Protein 7JQH (pdb70)

Radius of gyration: 21.52 Å; Cα contacts (8 Å, |Δi|>4): 549; chains: 1; bounding box: 53×35×64 Å

Nearest PDB structures (foldseek):
  6p35-assembly1_A  TM=1.001E+00  e=4.286E-65  Escherichia coli BL21(DE3)
  6oxn-assembly1_A-2  TM=9.983E-01  e=2.155E-64  Escherichia coli BL21(DE3)
  7jqj-assembly1_A-2  TM=9.994E-01  e=1.222E-63  Escherichia coli BL21(DE3)
  3kbo-assembly1_A  TM=9.748E-01  e=7.846E-55  Salmonella enterica subsp. enterica serovar Typhimurium
  3pp8-assembly1_A-2  TM=9.097E-01  e=1.429E-52  Salmonella enterica subsp. enterica serovar Typhimurium str. LT2

Solvent-accessible surface area: 15223 Å² total; per-residue (Å²): 90,7,24,0,0,1,55,20,68,115,63,93,37,101,106,2,7,99,23,0,110,82,48,8,111,88,10,130,8,57,25,10,138,92,53,32,131,97,86,17,31,9,0,0,1,54,106,7,47,32,93,0,0,38,73,31,117,6,128,0,0,0,2,4,5,25,21,8,32,37,5,26,74,85,20,157,72,62,99,100,0,1,58,118,78,2,35,1,1,48,0,37,39,17,14,6,0,105,13,11,39,99,30,0,26,71,17,0,39,64,9,14,146,40,102,33,20,81,126,112,30,108,102,88,110,103,223,87,92,44,101,142,52,100,64,142,77,0,19,0,0,0,0,5,7,42,49,29,1,23,72,0,1,94,20,0,71,104,103,168,8,48,10,24,0,16,15,155,85,142,62,107,60,117,67,11,105,17,19,15,24,141,109,53,14,54,58,0,2,48,98,0,34,0,0,0,0,20,16,49,36,7,118,118,14,77,17,8,0,41,102,96,7,4,96,90,4,38,113,20,0,2,0,0,1,6,10,50,3,43,0,6,56,37,108,35,0,17,61,11,4,108,88,32,42,0,46,3,1,24,4,2,3,13,86,49,82,127,12,42,126,138,17,84,0,111,163,26,118,85,18,62,36,27,103,85,72,7,19,87,25,82,48,65,65,0,8,97,20,0,24,117,2,2,34,43,58,106,147,71,93,104,35,83,2,91,6,64,73,105,94,14,61

B-factor: mean 30.6, std 13.38, range [11.59, 117.67]

Sequence (313 aa):
GMDIIFYHPTFDTQWWIEALRKAIPQARVRAWKSGDNDSADYALVWHPPVEMLAGRDLKAVFALGAGVDSILSKLQAHPEMLNPSVPLFRLEDTGMGEQMQEYAVSQVLHWFRRFDDYRIQQNSSHWQPLPEYHREDFTIGILGAGVLGSKVAQSLQTWRFPLRCWSRTRKSWPGVQSFAGREELSAFLSQCRVLINLLPNTPETVGIINQQLLEKLPDGAYLLNLARGVHVVEDDLLAALDSGKVKGAMLDVFNREPLPPESPLWQHPRVTITPHVAAITRPAEAVEYISRTIAQLEKGEKVCGQVDRARGY

Secondary structure (DSSP, 8-state):
-EEEEEE-SSS-HHHHHHHHHHHSTTEEEEE--TT--S--SEEEESS--HHHHTT---SEEEESSS--HHHHHHHHH-TTSS-TTS-EE----TTHHHHHHHHHHHHHHHHHTTHHHHHHHHHTT-----PPP-GGG--EEEE--SHHHHHHHHHHHTTT--EEEEESS----TTEEEEESGGGHHHHHHT-SEEEE-----TTTTT-BSHHHHTTSPTTEEEEE-S-GGGB-HHHHHHHHHHTSEEEEEES--SSSSPPTT-TTTT-TTEEE--S-SS---HHHHHHHHHHHHHHHHHT---S-B--TTTT-

Structure (mmCIF, N/CA/C/O backbone):
data_7JQH
#
_entry.id   7JQH
#
_cell.length_a   158.768
_cell.length_b   158.768
_cell.length_c   97.699
_cell.angle_alpha   90.000
_cell.angle_beta   90.000
_cell.angle_gamma   120.000
#
_symmetry.space_group_name_H-M   'P 65 2 2'
#
loop_
_entity.id
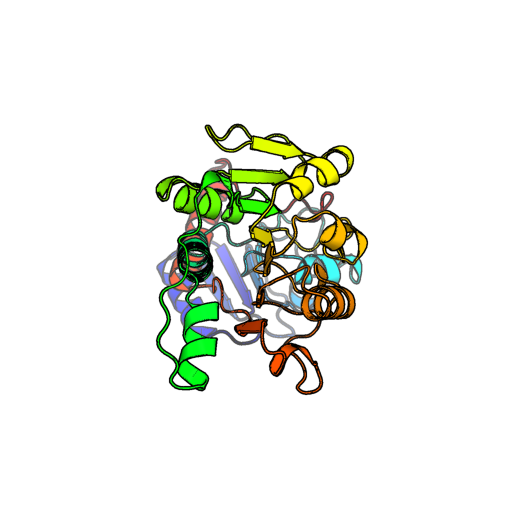_entity.type
_entity.pdbx_description
1 polymer 'Glyoxylate/hydroxypyruvate reductase A'
2 non-polymer GLYCEROL
3 non-polymer 'NADP NICOTINAMIDE-ADENINE-DINUCLEOTIDE PHOSPHATE'
4 non-polymer 'PHOSPHATE ION'
5 water water
#
loop_
_atom_site.group_PDB
_atom_site.id
_atom_site.type_symbol
_atom_site.label_atom_id
_atom_site.label_alt_id
_atom_site.label_comp_id
_atom_site.label_asym_id
_atom_site.label_entity_id
_atom_site.label_seq_id
_atom_site.pdbx_PDB_ins_code
_atom_site.Cartn_x
_atom_site.Cartn_y
_atom_site.Cartn_z
_atom_site.occupancy
_atom_site.B_iso_or_equiv
_atom_site.auth_seq_id
_atom_site.auth_comp_id
_atom_site.auth_asym_id
_atom_site.auth_atom_id
_atom_site.pdbx_PDB_model_num
ATOM 1 N N . GLY A 1 13 ? -3.27856 75.69338 -48.42216 1.000 64.26788 0 GLY A N 1
ATOM 2 C CA . GLY A 1 13 ? -4.38944 74.90226 -49.05450 1.000 60.47123 0 GLY A CA 1
ATOM 3 C C . GLY A 1 13 ? -4.60757 73.51970 -48.43057 1.000 49.33492 0 GLY A C 1
ATOM 4 O O . GLY A 1 13 ? -3.64921 72.76752 -48.19607 1.000 45.81196 0 GLY A O 1
ATOM 8 N N . MET A 1 14 ? -5.86768 73.17130 -48.15368 1.000 41.03499 1 MET A N 1
ATOM 9 C CA . MET A 1 14 ? -6.18623 71.86844 -47.58223 1.000 33.00286 1 MET A CA 1
ATOM 10 C C . MET A 1 14 ? -7.61722 71.47972 -47.93675 1.000 32.44416 1 MET A C 1
ATOM 11 O O . MET A 1 14 ? -8.45349 72.32412 -48.24124 1.000 33.95808 1 MET A O 1
ATOM 25 N N . ASP A 1 15 ? -7.86853 70.17849 -47.92815 1.000 27.44851 2 ASP A N 1
ATOM 26 C CA . ASP A 1 15 ? -9.19991 69.61641 -48.08004 1.000 29.19855 2 ASP A CA 1
ATOM 27 C C . ASP A 1 15 ? -9.69153 69.05102 -46.75712 1.000 29.64139 2 ASP A C 1
ATOM 28 O O . ASP A 1 15 ? -8.98310 68.25477 -46.13351 1.000 23.29144 2 ASP A O 1
ATOM 37 N N . ILE A 1 16 ? -10.90454 69.44646 -46.34818 1.000 26.46506 3 ILE A N 1
ATOM 38 C CA . ILE A 1 16 ? -11.55247 68.94069 -45.13837 1.000 25.34763 3 ILE A CA 1
ATOM 39 C C . ILE A 1 16 ? -12.86687 68.25482 -45.51745 1.000 28.29722 3 ILE A C 1
ATOM 40 O O . ILE A 1 16 ? -13.66896 68.81188 -46.28137 1.000 29.90063 3 ILE A O 1
ATOM 56 N N . ILE A 1 17 ? -13.07184 67.03162 -45.02479 1.000 26.18281 4 ILE A N 1
ATOM 57 C CA . ILE A 1 17 ? -14.35894 66.34774 -45.14518 1.000 20.84613 4 ILE A CA 1
ATOM 58 C C . ILE A 1 17 ? -15.06464 66.37887 -43.78833 1.000 24.97554 4 ILE A C 1
ATOM 59 O O . ILE A 1 17 ? -14.42468 66.25024 -42.73000 1.000 22.73094 4 ILE A O 1
ATOM 75 N N . PHE A 1 18 ? -16.38268 66.59905 -43.82161 1.000 21.85204 5 PHE A N 1
ATOM 76 C CA . PHE A 1 18 ? -17.21743 66.77560 -42.63557 1.000 22.65411 5 PHE A CA 1
ATOM 77 C C . PHE A 1 18 ? -18.36367 65.76366 -42.62576 1.000 27.85208 5 PHE A C 1
ATOM 78 O O . PHE A 1 18 ? -19.00586 65.51119 -43.65325 1.000 27.62849 5 PHE A O 1
ATOM 95 N N . TYR A 1 19 ? -18.58777 65.14906 -41.47538 1.000 24.47703 6 TYR A N 1
ATOM 96 C CA . TYR A 1 19 ? -19.72016 64.26025 -41.32037 1.000 26.38624 6 TYR A CA 1
ATOM 97 C C . TYR A 1 19 ? -20.28303 64.31672 -39.90811 1.000 31.82322 6 TYR A C 1
ATOM 98 O O . TYR A 1 19 ? -19.56260 64.08580 -38.93369 1.000 22.70182 6 TYR A O 1
ATOM 116 N N . HIS A 1 20 ? -21.59159 64.54638 -39.80844 1.000 26.84069 7 HIS A N 1
ATOM 117 C CA . HIS A 1 20 ? -22.29939 64.44016 -38.53946 1.000 24.92087 7 HIS A CA 1
ATOM 118 C C . HIS A 1 20 ? -23.72604 63.95963 -38.82641 1.000 31.96347 7 HIS A C 1
ATOM 119 O O . HIS A 1 20 ? -24.33832 64.42398 -39.79786 1.000 28.04750 7 HIS A O 1
ATOM 133 N N . PRO A 1 21 ? -24.26802 63.01458 -38.05031 1.000 27.71390 8 PRO A N 1
ATOM 134 C CA . PRO A 1 21 ? -25.57593 62.43325 -38.41846 1.000 30.45116 8 PRO A CA 1
ATOM 135 C C . PRO A 1 21 ? -26.74803 63.37623 -38.27517 1.000 32.83284 8 PRO A C 1
ATOM 136 O O . PRO A 1 21 ? -27.79256 63.10468 -38.88723 1.000 36.50731 8 PRO A O 1
ATOM 147 N N . THR A 1 22 ? -26.63472 64.43419 -37.47101 1.000 29.65614 9 THR A N 1
ATOM 148 C CA . THR A 1 22 ? -27.78625 65.27243 -37.15369 1.000 36.49902 9 THR A CA 1
ATOM 149 C C . THR A 1 22 ? -27.49599 66.74691 -37.15606 1.000 40.61061 9 THR A C 1
ATOM 150 O O . THR A 1 22 ? -28.44395 67.51502 -37.28854 1.000 43.53918 9 THR A O 1
ATOM 161 N N . PHE A 1 23 ? -26.25177 67.19218 -37.02936 1.000 36.00411 10 PHE A N 1
ATOM 162 C CA . PHE A 1 23 ? -25.99315 68.62817 -36.98405 1.000 34.70962 10 PHE A CA 1
ATOM 163 C C . PHE A 1 23 ? -26.31474 69.26826 -38.33751 1.000 35.05043 10 PHE A C 1
ATOM 164 O O . PHE A 1 23 ? -26.48375 68.59011 -39.35494 1.000 40.91658 10 PHE A O 1
ATOM 181 N N . ASP A 1 24 ? -26.30394 70.59759 -38.34719 1.000 38.06125 11 ASP A N 1
ATOM 182 C CA . ASP A 1 24 ? -26.58786 71.41846 -39.52775 1.000 48.13067 11 ASP A CA 1
ATOM 183 C C . ASP A 1 24 ? -25.34810 71.46417 -40.42395 1.000 36.18120 11 ASP A C 1
ATOM 184 O O . ASP A 1 24 ? -24.50784 72.34650 -40.31528 1.000 34.98212 11 ASP A O 1
ATOM 193 N N . THR A 1 25 ? -25.25144 70.51152 -41.34707 1.000 47.15617 12 THR A N 1
ATOM 194 C CA . THR A 1 25 ? -24.01925 70.34959 -42.11244 1.000 43.86614 12 THR A CA 1
ATOM 195 C C . THR A 1 25 ? -23.64847 71.61060 -42.87956 1.000 51.59753 12 THR A C 1
ATOM 196 O O . THR A 1 25 ? -22.47639 72.00930 -42.90779 1.000 40.19087 12 THR A O 1
ATOM 207 N N . GLN A 1 26 ? -24.63205 72.26219 -43.50570 1.000 48.05741 13 GLN A N 1
ATOM 208 C CA . GLN A 1 26 ? -24.33320 73.46106 -44.28601 1.000 47.29054 13 GLN A CA 1
ATOM 209 C C . GLN A 1 26 ? -23.79675 74.58223 -43.40846 1.000 38.76513 13 GLN A C 1
ATOM 210 O O . GLN A 1 26 ? -22.89711 75.33244 -43.81144 1.000 39.86683 13 GLN A O 1
ATOM 224 N N . TRP A 1 27 ? -24.35174 74.74569 -42.21771 1.000 31.96465 14 TRP A N 1
ATOM 225 C CA . TRP A 1 27 ? -23.80847 75.76435 -41.32916 1.000 35.29605 14 TRP A CA 1
ATOM 226 C C . TRP A 1 27 ? -22.33379 75.48592 -41.02875 1.000 40.53541 14 TRP A C 1
ATOM 227 O O . TRP A 1 27 ? -21.49640 76.40069 -41.00500 1.000 40.01487 14 TRP A O 1
ATOM 248 N N . TRP A 1 28 ? -22.01379 74.22901 -40.70880 1.000 40.92948 15 TRP A N 1
ATOM 249 C CA . TRP A 1 28 ? -20.63740 73.88910 -40.34971 1.000 40.89266 15 TRP A CA 1
ATOM 250 C C . TRP A 1 28 ? -19.70058 74.14042 -41.52912 1.000 32.54224 15 TRP A C 1
ATOM 251 O O . TRP A 1 28 ? -18.61937 74.71098 -41.37470 1.000 35.85057 15 TRP A O 1
ATOM 272 N N . ILE A 1 29 ? -20.10813 73.73102 -42.72323 1.000 38.17965 16 ILE A N 1
ATOM 273 C CA . ILE A 1 29 ? -19.26384 73.94721 -43.88935 1.000 42.95454 16 ILE A CA 1
ATOM 274 C C . ILE A 1 29 ? -18.93039 75.42666 -44.04662 1.000 46.15783 16 ILE A C 1
ATOM 275 O O . ILE A 1 29 ? -17.76970 75.79405 -44.25681 1.000 36.78733 16 ILE A O 1
ATOM 291 N N . GLU A 1 30 ? -19.93405 76.30157 -43.91787 1.000 48.36985 17 GLU A N 1
ATOM 292 C CA . GLU A 1 30 ? -19.69685 77.73229 -44.10482 1.000 39.44019 17 GLU A CA 1
ATOM 293 C C . GLU A 1 30 ? -18.85031 78.29649 -42.98180 1.000 39.00789 17 GLU A C 1
ATOM 294 O O . GLU A 1 30 ? -17.98642 79.15268 -43.21034 1.000 37.50786 17 GLU A O 1
ATOM 306 N N . ALA A 1 31 ? -19.09211 77.85660 -41.75360 1.000 36.08969 18 ALA A N 1
ATOM 307 C CA . ALA A 1 31 ? -18.27565 78.36600 -40.65809 1.000 34.63189 18 ALA A CA 1
ATOM 308 C C . ALA A 1 31 ? -16.80626 77.94053 -40.80958 1.000 34.81529 18 ALA A C 1
ATOM 309 O O . ALA A 1 31 ? -15.88613 78.72044 -40.53298 1.000 33.89811 18 ALA A O 1
ATOM 316 N N . LEU A 1 32 ? -16.56175 76.68552 -41.18282 1.000 36.46904 19 LEU A N 1
ATOM 317 C CA . LEU A 1 32 ? -15.18179 76.23261 -41.35205 1.000 33.03479 19 LEU A CA 1
ATOM 318 C C . LEU A 1 32 ? -14.48121 77.01459 -42.46642 1.000 39.24243 19 LEU A C 1
ATOM 319 O O . LEU A 1 32 ? -13.31881 77.41506 -42.31980 1.000 34.70336 19 LEU A O 1
ATOM 335 N N . ARG A 1 33 ? -15.18937 77.27542 -43.57512 1.000 41.61875 20 ARG A N 1
ATOM 336 C CA . ARG A 1 33 ? -14.57811 78.01015 -44.68458 1.000 43.16350 20 ARG A CA 1
ATOM 337 C C . ARG A 1 33 ? -14.14687 79.39960 -44.24600 1.000 44.23055 20 ARG A C 1
ATOM 338 O O . ARG A 1 33 ? -13.05692 79.86058 -44.60695 1.000 40.37832 20 ARG A O 1
ATOM 359 N N . LYS A 1 34 ? -14.94617 80.05448 -43.40267 1.000 42.66249 21 LYS A N 1
ATOM 360 C CA . LYS A 1 34 ? -14.56536 81.38717 -42.95086 1.000 40.04142 21 LYS A CA 1
ATOM 361 C C . LYS A 1 34 ? -13.43039 81.32181 -41.94887 1.000 44.80757 21 LYS A C 1
ATOM 362 O O . LYS A 1 34 ? -12.57529 82.21940 -41.90796 1.000 38.71405 21 LYS A O 1
ATOM 366 N N . ALA A 1 35 ? -13.40970 80.28288 -41.11101 1.000 37.37501 22 ALA A N 1
ATOM 367 C CA . ALA A 1 35 ? -12.37037 80.21677 -40.09783 1.000 33.23324 22 ALA A CA 1
ATOM 368 C C . ALA A 1 35 ? -11.04036 79.77635 -40.69428 1.000 33.72661 22 ALA A C 1
ATOM 369 O O . ALA A 1 35 ? -9.99049 80.05816 -40.11917 1.000 32.78345 22 ALA A O 1
ATOM 376 N N . ILE A 1 36 ? -11.07698 79.04751 -41.80250 1.000 33.03521 23 ILE A N 1
ATOM 377 C CA . ILE A 1 36 ? -9.88672 78.51651 -42.47208 1.000 40.62367 23 ILE A CA 1
ATOM 378 C C . ILE A 1 36 ? -10.02747 78.84626 -43.96170 1.000 38.62714 23 ILE A C 1
ATOM 379 O O . ILE A 1 36 ? -10.46075 77.99156 -44.75177 1.000 37.00554 23 ILE A O 1
ATOM 395 N N . PRO A 1 37 ? -9.73714 80.08234 -44.38324 1.000 52.67952 24 PRO A N 1
ATOM 396 C CA . PRO A 1 37 ? -10.19728 80.52385 -45.71931 1.000 57.69521 24 PRO A CA 1
ATOM 397 C C . PRO A 1 37 ? -9.46284 79.86234 -46.87006 1.000 55.91121 24 PRO A C 1
ATOM 398 O O . PRO A 1 37 ? -9.95923 79.90673 -48.00300 1.000 56.09999 24 PRO A O 1
ATOM 409 N N . GLN A 1 38 ? -8.29817 79.26066 -46.62255 1.000 38.23680 25 GLN A N 1
ATOM 410 C CA . GLN A 1 38 ? -7.62329 78.43129 -47.61580 1.000 44.84497 25 GLN A CA 1
ATOM 411 C C . GLN A 1 38 ? -8.18628 77.00638 -47.71395 1.000 45.54926 25 GLN A C 1
ATOM 412 O O . GLN A 1 38 ? -7.73796 76.21392 -48.55104 1.000 37.32275 25 GLN A O 1
ATOM 426 N N . ALA A 1 39 ? -9.11970 76.62509 -46.85947 1.000 34.00357 26 ALA A N 1
ATOM 427 C CA . ALA A 1 39 ? -9.62015 75.26021 -46.87206 1.000 36.26347 26 ALA A CA 1
ATOM 428 C C . ALA A 1 39 ? -10.74642 75.10291 -47.87518 1.000 41.94259 26 ALA A C 1
ATOM 429 O O . ALA A 1 39 ? -11.58726 75.98704 -48.02225 1.000 36.92227 26 ALA A O 1
ATOM 436 N N . ARG A 1 40 ? -10.73718 73.97756 -48.56719 1.000 33.21839 27 ARG A N 1
ATOM 437 C CA . ARG A 1 40 ? -11.87192 73.49044 -49.32324 1.000 32.73909 27 ARG A CA 1
ATOM 438 C C . ARG A 1 40 ? -12.59289 72.48068 -48.43837 1.000 34.80006 27 ARG A C 1
ATOM 439 O O . ARG A 1 40 ? -12.02419 71.43964 -48.09235 1.000 31.91718 27 ARG A O 1
ATOM 460 N N . VAL A 1 41 ? -13.84853 72.76838 -48.10197 1.000 30.30209 28 VAL A N 1
ATOM 461 C CA . VAL A 1 41 ? -14.62918 71.97306 -47.15815 1.000 34.64058 28 VAL A CA 1
ATOM 462 C C . VAL A 1 41 ? -15.82034 71.34591 -47.86027 1.000 35.90486 28 VAL A C 1
ATOM 463 O O . VAL A 1 41 ? -16.50344 72.01563 -48.63758 1.000 32.43057 28 VAL A O 1
ATOM 476 N N . ARG A 1 42 ? -16.06969 70.06567 -47.59228 1.000 31.70130 29 ARG A N 1
ATOM 477 C CA . ARG A 1 42 ? -17.20265 69.39320 -48.20025 1.000 38.75130 29 ARG A CA 1
ATOM 478 C C . ARG A 1 42 ? -17.81722 68.37232 -47.25682 1.000 41.36684 29 ARG A C 1
ATOM 479 O O . ARG A 1 42 ? -17.12684 67.74721 -46.43791 1.000 27.33295 29 ARG A O 1
ATOM 500 N N . ALA A 1 43 ? -19.13697 68.22840 -47.37777 1.000 29.04874 30 ALA A N 1
ATOM 501 C CA . ALA A 1 43 ? -19.85168 67.16555 -46.68809 1.000 33.22417 30 ALA A CA 1
ATOM 502 C C . ALA A 1 43 ? -19.50721 65.84573 -47.33185 1.000 35.29058 30 ALA A C 1
ATOM 503 O O . ALA A 1 43 ? -19.45869 65.73299 -48.55198 1.000 39.03656 30 ALA A O 1
ATOM 510 N N . TRP A 1 44 ? -19.27651 64.84220 -46.51422 1.000 28.77847 31 TRP A N 1
ATOM 511 C CA . TRP A 1 44 ? -18.94564 63.53267 -47.02225 1.000 29.17959 31 TRP A CA 1
ATOM 512 C C . TRP A 1 44 ? -20.22137 62.73434 -47.27794 1.000 34.79679 31 TRP A C 1
ATOM 513 O O . TRP A 1 44 ? -21.09693 62.65403 -46.41769 1.000 34.15892 31 TRP A O 1
ATOM 534 N N . LYS A 1 45 ? -20.28325 62.09595 -48.43373 1.000 28.45934 32 LYS A N 1
ATOM 535 C CA . LYS A 1 45 ? -21.36991 61.22505 -48.84491 1.000 36.85019 32 LYS A CA 1
ATOM 536 C C . LYS A 1 45 ? -20.75155 59.91077 -49.27371 1.000 38.74870 32 LYS A C 1
ATOM 537 O O . LYS A 1 45 ? -19.59411 59.86715 -49.69947 1.000 36.24853 32 LYS A O 1
ATOM 556 N N . SER A 1 46 ? -21.54183 58.84732 -49.17674 1.000 29.93116 33 SER A N 1
ATOM 557 C CA . SER A 1 46 ? -21.08416 57.54727 -49.62060 1.000 40.33666 33 SER A CA 1
ATOM 558 C C . SER A 1 46 ? -20.60155 57.64635 -51.06343 1.000 48.38023 33 SER A C 1
ATOM 559 O O . SER A 1 46 ? -21.17788 58.37602 -51.87856 1.000 42.78973 33 SER A O 1
ATOM 567 N N . GLY A 1 47 ? -19.49419 56.95301 -51.36049 1.000 42.75403 34 GLY A N 1
ATOM 568 C CA . GLY A 1 47 ? -18.86334 57.01668 -52.66356 1.000 52.90662 34 GLY A CA 1
ATOM 569 C C . GLY A 1 47 ? -17.76963 58.05827 -52.83147 1.000 53.11733 34 GLY A C 1
ATOM 570 O O . GLY A 1 47 ? -17.02018 57.99143 -53.82166 1.000 48.39520 34 GLY A O 1
ATOM 574 N N . ASP A 1 48 ? -17.65024 59.01206 -51.90927 1.000 43.94979 35 ASP A N 1
ATOM 575 C CA . ASP A 1 48 ? -16.65242 60.07482 -52.01886 1.000 44.08850 35 ASP A CA 1
ATOM 576 C C . ASP A 1 48 ? -15.29711 59.52035 -51.58891 1.000 44.22232 35 ASP A C 1
ATOM 577 O O . ASP A 1 48 ? -14.99746 59.42162 -50.39636 1.000 30.74361 35 ASP A O 1
ATOM 586 N N . ASN A 1 49 ? -14.46240 59.15748 -52.55935 1.000 35.50057 36 ASN A N 1
ATOM 587 C CA . ASN A 1 49 ? -13.10004 58.72294 -52.26915 1.000 43.08655 36 ASN A CA 1
ATOM 588 C C . ASN A 1 49 ? -12.04785 59.70767 -52.76302 1.000 40.96631 36 ASN A C 1
ATOM 589 O O . ASN A 1 49 ? -10.88809 59.33249 -52.93507 1.000 35.36035 36 ASN A O 1
ATOM 600 N N . ASP A 1 50 ? -12.42138 60.96021 -52.97583 1.000 31.06597 37 ASP A N 1
ATOM 601 C CA . ASP A 1 50 ? -11.46500 62.00157 -53.29228 1.000 34.66216 37 ASP A CA 1
ATOM 602 C C . ASP A 1 50 ? -10.58516 62.33215 -52.07812 1.000 43.65820 37 ASP A C 1
ATOM 603 O O . ASP A 1 50 ? -10.89578 61.98835 -50.93619 1.000 31.42937 37 ASP A O 1
ATOM 612 N N . SER A 1 51 ? -9.50665 63.06837 -52.33968 1.000 31.99714 38 SER A N 1
ATOM 613 C CA . SER A 1 51 ? -8.48816 63.34971 -51.33419 1.000 35.53058 38 SER A CA 1
ATOM 614 C C . SER A 1 51 ? -9.02051 64.26622 -50.23606 1.000 26.80773 38 SER A C 1
ATOM 615 O O . SER A 1 51 ? -9.91733 65.10423 -50.43480 1.000 27.81936 38 SER A O 1
ATOM 623 N N . ALA A 1 52 ? -8.45516 64.08037 -49.04856 1.000 25.25330 39 ALA A N 1
ATOM 624 C CA . ALA A 1 52 ? -8.76501 64.90102 -47.89380 1.000 25.06576 39 ALA A CA 1
ATOM 625 C C . ALA A 1 52 ? -7.56738 64.90853 -46.95757 1.000 27.42570 39 ALA A C 1
ATOM 626 O O . ALA A 1 52 ? -6.94894 63.87092 -46.73225 1.000 26.94473 39 ALA A O 1
ATOM 633 N N . ASP A 1 53 ? -7.30952 66.05142 -46.35803 1.000 23.62933 40 ASP A N 1
ATOM 634 C CA . ASP A 1 53 ? -6.27014 66.23623 -45.34820 1.000 22.33377 40 ASP A CA 1
ATOM 635 C C . ASP A 1 53 ? -6.77257 66.05004 -43.92073 1.000 24.78849 40 ASP A C 1
ATOM 636 O O . ASP A 1 53 ? -6.06987 65.46681 -43.08026 1.000 23.94837 40 ASP A O 1
ATOM 645 N N . TYR A 1 54 ? -7.96535 66.57936 -43.62236 1.000 21.72398 41 TYR A N 1
ATOM 646 C CA . TYR A 1 54 ? -8.56263 66.51462 -42.28428 1.000 20.48601 41 TYR A CA 1
ATOM 647 C C . TYR A 1 54 ? -9.99953 66.00994 -42.38317 1.000 25.52369 41 TYR A C 1
ATOM 648 O O . TYR A 1 54 ? -10.68969 66.28977 -43.36868 1.000 22.18117 41 TYR A O 1
ATOM 666 N N . ALA A 1 55 ? -10.43915 65.22658 -41.39208 1.000 23.10962 42 ALA A N 1
ATOM 667 C CA . ALA A 1 55 ? -11.83318 64.79603 -41.30412 1.000 20.93134 42 ALA A CA 1
ATOM 668 C C . ALA A 1 55 ? -12.41288 65.19976 -39.95374 1.000 20.54546 42 ALA A C 1
ATOM 669 O O . ALA A 1 55 ? -11.79052 64.97351 -38.91116 1.000 22.81431 42 ALA A O 1
ATOM 676 N N . LEU A 1 56 ? -13.58434 65.81989 -39.97860 1.000 20.24499 43 LEU A N 1
ATOM 677 C CA . LEU A 1 56 ? -14.31955 66.18136 -38.78074 1.000 20.62119 43 LEU A CA 1
ATOM 678 C C . LEU A 1 56 ? -15.53320 65.27186 -38.71671 1.000 22.11551 43 LEU A C 1
ATOM 679 O O . LEU A 1 56 ? -16.35421 65.26269 -39.64455 1.000 22.83370 43 LEU A O 1
ATOM 695 N N . VAL A 1 57 ? -15.64659 64.48318 -37.64851 1.000 21.82330 44 VAL A N 1
ATOM 696 C CA . VAL A 1 57 ? -16.59930 63.38369 -37.67767 1.000 19.99684 44 VAL A CA 1
ATOM 697 C C . VAL A 1 57 ? -17.32400 63.13856 -36.36658 1.000 23.26713 44 VAL A C 1
ATOM 698 O O . VAL A 1 57 ? -16.82854 63.45414 -35.28466 1.000 20.76100 44 VAL A O 1
ATOM 711 N N . TRP A 1 58 ? -18.50549 62.51260 -36.48613 1.000 23.49996 45 TRP A N 1
ATOM 712 C CA . TRP A 1 58 ? -19.27065 61.97072 -35.36180 1.000 21.31334 45 TRP A CA 1
ATOM 713 C C . TRP A 1 58 ? -20.03879 60.78838 -35.91978 1.000 21.34764 45 TRP A C 1
ATOM 714 O O . TRP A 1 58 ? -20.67614 60.93052 -36.96375 1.000 21.55473 45 TRP A O 1
ATOM 735 N N . HIS A 1 59 ? -19.86947 59.61434 -35.30939 1.000 21.28904 46 HIS A N 1
ATOM 736 C CA . HIS A 1 59 ? -20.35576 58.35382 -35.83788 1.000 26.05619 46 HIS A CA 1
ATOM 737 C C . HIS A 1 59 ? -20.06263 58.22161 -37.32797 1.000 33.95072 46 HIS A C 1
ATOM 738 O O . HIS A 1 59 ? -20.97186 57.95413 -38.10068 1.000 27.01814 46 HIS A O 1
ATOM 752 N N . PRO A 1 60 ? -18.81400 58.34893 -37.74420 1.000 26.58355 47 PRO A N 1
ATOM 753 C CA . PRO A 1 60 ? -18.51537 58.22634 -39.17012 1.000 25.90934 47 PRO A CA 1
ATOM 754 C C . PRO A 1 60 ? -18.80226 56.82033 -39.66687 1.000 25.29435 47 PRO A C 1
ATOM 755 O O . PRO A 1 60 ? -18.47769 55.83612 -38.98343 1.000 27.12145 47 PRO A O 1
ATOM 766 N N . PRO A 1 61 ? -19.34423 56.68373 -40.87586 1.000 25.81411 48 PRO A N 1
ATOM 767 C CA . PRO A 1 61 ? -19.28980 55.38546 -41.56440 1.000 28.82175 48 PRO A CA 1
ATOM 768 C C . PRO A 1 61 ? -17.85122 54.91756 -41.73968 1.000 28.48352 48 PRO A C 1
ATOM 769 O O . PRO A 1 61 ? -16.95563 55.71912 -42.01654 1.000 28.05480 48 PRO A O 1
ATOM 780 N N . VAL A 1 62 ? -17.65388 53.59602 -41.64072 1.000 24.61778 49 VAL A N 1
ATOM 781 C CA . VAL A 1 62 ? -16.32505 53.00515 -41.80798 1.000 31.38522 49 VAL A CA 1
ATOM 782 C C . VAL A 1 62 ? -15.70491 53.45943 -43.12182 1.000 40.39141 49 VAL A C 1
ATOM 783 O O . VAL A 1 62 ? -14.51623 53.81288 -43.18542 1.000 28.35658 49 VAL A O 1
ATOM 796 N N . GLU A 1 63 ? -16.51522 53.48080 -44.18467 1.000 27.60830 50 GLU A N 1
ATOM 797 C CA . GLU A 1 63 ? -16.03584 53.82209 -45.51805 1.000 32.65299 50 GLU A CA 1
ATOM 798 C C . GLU A 1 63 ? -15.43695 55.22244 -45.57281 1.000 25.24017 50 GLU A C 1
ATOM 799 O O . GLU A 1 63 ? -14.61821 55.51734 -46.44787 1.000 28.57566 50 GLU A O 1
ATOM 811 N N . MET A 1 64 ? -15.90708 56.13375 -44.73015 1.000 27.29320 51 MET A N 1
ATOM 812 C CA . MET A 1 64 ? -15.43331 57.49977 -44.83471 1.000 26.93577 51 MET A CA 1
ATOM 813 C C . MET A 1 64 ? -13.93608 57.59354 -44.51896 1.000 22.31800 51 MET A C 1
ATOM 814 O O . MET A 1 64 ? -13.22985 58.41662 -45.10945 1.000 25.35048 51 MET A O 1
ATOM 828 N N . LEU A 1 65 ? -13.44918 56.78757 -43.56384 1.000 23.32664 52 LEU A N 1
ATOM 829 C CA . LEU A 1 65 ? -12.08693 56.88858 -43.05219 1.000 27.46066 52 LEU A CA 1
ATOM 830 C C . LEU A 1 65 ? -11.18985 55.75613 -43.50365 1.000 27.77092 52 LEU A C 1
ATOM 831 O O . LEU A 1 65 ? -9.97345 55.94840 -43.57887 1.000 22.80737 52 LEU A O 1
ATOM 847 N N . ALA A 1 66 ? -11.75089 54.59748 -43.83184 1.000 24.02770 53 ALA A N 1
ATOM 848 C CA . ALA A 1 66 ? -10.93910 53.42767 -44.13836 1.000 27.31317 53 ALA A CA 1
ATOM 849 C C . ALA A 1 66 ? -9.95919 53.70936 -45.27620 1.000 25.64191 53 ALA A C 1
ATOM 850 O O . ALA A 1 66 ? -10.32384 54.26009 -46.31255 1.000 27.30339 53 ALA A O 1
ATOM 857 N N . GLY A 1 67 ? -8.70032 53.35205 -45.06641 1.000 29.08814 54 GLY A N 1
ATOM 858 C CA . GLY A 1 67 ? -7.66815 53.52605 -46.06696 1.000 33.39266 54 GLY A CA 1
ATOM 859 C C . GLY A 1 67 ? -7.13450 54.93249 -46.26447 1.000 34.72647 54 GLY A C 1
ATOM 860 O O . GLY A 1 67 ? -6.26584 55.12387 -47.12043 1.000 34.37848 54 GLY A O 1
ATOM 864 N N . ARG A 1 68 ? -7.63092 55.92690 -45.53651 1.000 27.10470 55 ARG A N 1
ATOM 865 C CA . ARG A 1 68 ? -7.21582 57.30496 -45.74859 1.000 23.68319 55 ARG A CA 1
ATOM 866 C C . ARG A 1 68 ? -5.99238 57.60512 -44.88043 1.000 23.52143 55 ARG A C 1
ATOM 867 O O . ARG A 1 68 ? -5.98384 57.32336 -43.67536 1.000 23.82222 55 ARG A O 1
ATOM 888 N N . ASP A 1 69 ? -4.97733 58.19478 -45.49446 1.000 20.50360 56 ASP A N 1
ATOM 889 C CA . ASP A 1 69 ? -3.78825 58.68529 -44.78352 1.000 25.66928 56 ASP A CA 1
ATOM 890 C C . ASP A 1 69 ? -4.02192 60.15554 -44.42985 1.000 26.87576 56 ASP A C 1
ATOM 891 O O . ASP A 1 69 ? -3.42336 61.08270 -44.96403 1.000 25.74205 56 ASP A O 1
ATOM 900 N N . LEU A 1 70 ? -4.97652 60.35700 -43.53506 1.000 22.65722 57 LEU A N 1
ATOM 901 C CA . LEU A 1 70 ? -5.34044 61.69615 -43.11674 1.000 20.31956 57 LEU A CA 1
ATOM 902 C C . LEU A 1 70 ? -4.26370 62.31602 -42.21454 1.000 20.59109 57 LEU A C 1
ATOM 903 O O . LEU A 1 70 ? -3.57555 61.62396 -41.45631 1.000 21.87337 57 LEU A O 1
ATOM 919 N N . LYS A 1 71 ? -4.15725 63.64846 -42.26781 1.000 21.43996 58 LYS A N 1
ATOM 920 C CA . LYS A 1 71 ? -3.28729 64.35095 -41.32810 1.000 17.48516 58 LYS A CA 1
ATOM 921 C C . LYS A 1 71 ? -3.86190 64.42321 -39.93052 1.000 21.21428 58 LYS A C 1
ATOM 922 O O . LYS A 1 71 ? -3.09923 64.45615 -38.95986 1.000 21.72424 58 LYS A O 1
ATOM 941 N N . ALA A 1 72 ? -5.18570 64.44057 -39.79847 1.000 18.53935 59 ALA A N 1
ATOM 942 C CA . ALA A 1 72 ? -5.80625 64.28935 -38.49230 1.000 18.82425 59 ALA A CA 1
ATOM 943 C C . ALA A 1 72 ? -7.30281 64.02817 -38.64410 1.000 22.00337 59 ALA A C 1
ATOM 944 O O . ALA A 1 72 ? -7.92784 64.47686 -39.60619 1.000 19.85870 59 ALA A O 1
ATOM 951 N N . VAL A 1 73 ? -7.88370 63.38729 -37.63711 1.000 16.26770 60 VAL A N 1
ATOM 952 C CA . VAL A 1 73 ? -9.33405 63.27859 -37.48780 1.000 16.52225 60 VAL A CA 1
ATOM 953 C C . VAL A 1 73 ? -9.76202 63.98109 -36.21648 1.000 19.69531 60 VAL A C 1
ATOM 954 O O . VAL A 1 73 ? -9.14345 63.78566 -35.16239 1.000 20.94608 60 VAL A O 1
ATOM 967 N N . PHE A 1 74 ? -10.79402 64.81939 -36.31434 1.000 18.13334 61 PHE A N 1
ATOM 968 C CA . PHE A 1 74 ? -11.35774 65.49805 -35.15473 1.000 13.83137 61 PHE A CA 1
ATOM 969 C C . PHE A 1 74 ? -12.72987 64.90352 -34.83977 1.000 18.65585 61 PHE A C 1
ATOM 970 O O . PHE A 1 74 ? -13.66000 65.04073 -35.64542 1.000 20.14821 61 PHE A O 1
ATOM 987 N N . ALA A 1 75 ? -12.86020 64.26431 -33.68073 1.000 19.43916 62 ALA A N 1
ATOM 988 C CA . ALA A 1 75 ? -14.15706 63.78033 -33.21733 1.000 21.40973 62 ALA A CA 1
ATOM 989 C C . ALA A 1 75 ? -14.93870 64.93151 -32.58783 1.000 21.82754 62 ALA A C 1
ATOM 990 O O . ALA A 1 75 ? -14.41509 65.66984 -31.75003 1.000 23.71350 62 ALA A O 1
ATOM 997 N N . LEU A 1 76 ? -16.19747 65.08394 -32.98987 1.000 17.90476 63 LEU A N 1
ATOM 998 C CA . LEU A 1 76 ? -16.99267 66.24667 -32.59660 1.000 18.18983 63 LEU A CA 1
ATOM 999 C C . LEU A 1 76 ? -17.71516 65.99958 -31.27175 1.000 26.71457 63 LEU A C 1
ATOM 1000 O O . LEU A 1 76 ? -18.92434 66.16196 -31.13899 1.000 21.30833 63 LEU A O 1
ATOM 1016 N N . GLY A 1 77 ? -16.93488 65.63295 -30.26688 1.000 19.23641 64 GLY A N 1
ATOM 1017 C CA . GLY A 1 77 ? -17.41950 65.50321 -28.89989 1.000 20.15183 64 GLY A CA 1
ATOM 1018 C C . GLY A 1 77 ? -16.22327 65.44310 -27.98399 1.000 19.52565 64 GLY A C 1
ATOM 1019 O O . GLY A 1 77 ? -15.08261 65.27447 -28.42934 1.000 20.84734 64 GLY A O 1
ATOM 1023 N N . ALA A 1 78 ? -16.50579 65.51731 -26.68842 1.000 19.97139 65 ALA A N 1
ATOM 1024 C CA . ALA A 1 78 ? -15.44989 65.31832 -25.70866 1.000 23.09508 65 ALA A CA 1
ATOM 1025 C C . ALA A 1 78 ? -15.11239 63.84741 -25.53157 1.000 17.99078 65 ALA A C 1
ATOM 1026 O O . ALA A 1 78 ? -13.96077 63.50741 -25.26002 1.000 18.35566 65 ALA A O 1
ATOM 1033 N N . GLY A 1 79 ? -16.13130 62.99231 -25.54524 1.000 19.58036 66 GLY A N 1
ATOM 1034 C CA . GLY A 1 79 ? -15.94343 61.56339 -25.40520 1.000 20.85627 66 GLY A CA 1
ATOM 1035 C C . GLY A 1 79 ? -15.75495 60.89314 -26.76115 1.000 23.40746 66 GLY A C 1
ATOM 1036 O O . GLY A 1 79 ? -16.40253 61.25013 -27.74951 1.000 25.21882 66 GLY A O 1
ATOM 1040 N N . VAL A 1 80 ? -14.89125 59.87607 -26.77746 1.000 18.41316 67 VAL A N 1
ATOM 1041 C CA . VAL A 1 80 ? -14.51494 59.20425 -28.00894 1.000 19.44755 67 VAL A CA 1
ATOM 1042 C C . VAL A 1 80 ? -14.74851 57.69697 -27.90656 1.000 22.72862 67 VAL A C 1
ATOM 1043 O O . VAL A 1 80 ? -14.25830 56.92657 -28.74474 1.000 21.93928 67 VAL A O 1
ATOM 1056 N N . ASP A 1 81 ? -15.51679 57.25452 -26.90102 1.000 20.49377 68 ASP A N 1
ATOM 1057 C CA . ASP A 1 81 ? -15.74534 55.82036 -26.76028 1.000 19.09648 68 ASP A CA 1
ATOM 1058 C C . ASP A 1 81 ? -16.46956 55.24798 -27.98181 1.000 22.58607 68 ASP A C 1
ATOM 1059 O O . ASP A 1 81 ? -16.23740 54.08768 -28.33917 1.000 23.25261 68 ASP A O 1
ATOM 1068 N N . SER A 1 82 ? -17.33756 56.04268 -28.63212 1.000 20.32576 69 SER A N 1
ATOM 1069 C CA . SER A 1 82 ? -18.07367 55.55779 -29.80057 1.000 24.96325 69 SER A CA 1
ATOM 1070 C C . SER A 1 82 ? -17.11665 55.27508 -30.95826 1.000 21.99591 69 SER A C 1
ATOM 1071 O O . SER A 1 82 ? -17.16203 54.20730 -31.56548 1.000 23.09955 69 SER A O 1
ATOM 1079 N N . ILE A 1 83 ? -16.18778 56.18485 -31.23511 1.000 22.14550 70 ILE A N 1
ATOM 1080 C CA . ILE A 1 83 ? -15.25293 55.94631 -32.32790 1.000 18.73729 70 ILE A CA 1
ATOM 1081 C C . ILE A 1 83 ? -14.24478 54.84664 -31.97568 1.000 21.62034 70 ILE A C 1
ATOM 1082 O O . ILE A 1 83 ? -13.95846 53.98389 -32.80840 1.000 22.49429 70 ILE A O 1
ATOM 1098 N N . LEU A 1 84 ? -13.74630 54.81808 -30.72794 1.000 19.40444 71 LEU A N 1
ATOM 1099 C CA . LEU A 1 84 ? -12.76723 53.78840 -30.36551 1.000 20.96791 71 LEU A 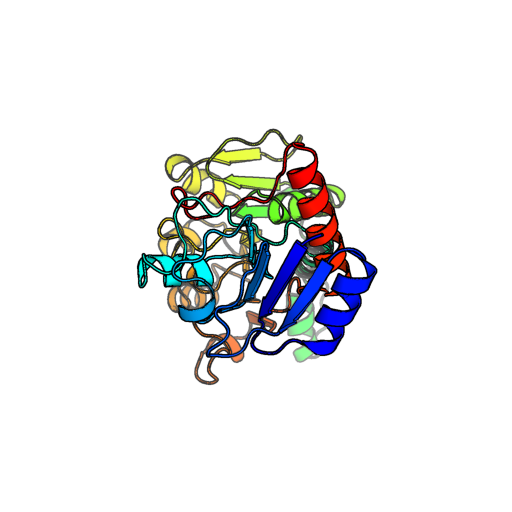CA 1
ATOM 1100 C C . LEU A 1 84 ? -13.38168 52.40114 -30.37323 1.000 27.20373 71 LEU A C 1
ATOM 1101 O O . LEU A 1 84 ? -12.73110 51.44052 -30.77633 1.000 25.18384 71 LEU A O 1
ATOM 1117 N N . SER A 1 85 ? -14.61413 52.26984 -29.89616 1.000 23.36443 72 SER A N 1
ATOM 1118 C CA . SER A 1 85 ? -15.35003 51.01405 -30.03048 1.000 26.15088 72 SER A CA 1
ATOM 1119 C C . SER A 1 85 ? -15.51115 50.59393 -31.50519 1.000 28.51517 72 SER A C 1
ATOM 1120 O O . SER A 1 85 ? -15.32386 49.42329 -31.85591 1.000 30.84861 72 SER A O 1
ATOM 1128 N N . LYS A 1 86 ? -15.85962 51.53396 -32.38505 1.000 26.22585 73 LYS A N 1
ATOM 1129 C CA . LYS A 1 86 ? -15.97851 51.20615 -33.80647 1.000 26.37234 73 LYS A CA 1
ATOM 1130 C C . LYS A 1 86 ? -14.63799 50.75021 -34.36760 1.000 36.40936 73 LYS A C 1
ATOM 1131 O O . LYS A 1 86 ? -14.56313 49.77953 -35.14129 1.000 27.75293 73 LYS A O 1
ATOM 1150 N N . LEU A 1 87 ? -13.56310 51.42587 -33.96775 1.000 29.00677 74 LEU A N 1
ATOM 1151 C CA . LEU A 1 87 ? -12.24264 51.07443 -34.46144 1.000 27.99025 74 LEU A CA 1
ATOM 1152 C C . LEU A 1 87 ? -11.83182 49.69079 -34.00661 1.000 33.22907 74 LEU A C 1
ATOM 1153 O O . LEU A 1 87 ? -11.14164 48.97781 -34.74652 1.000 38.13525 74 LEU A O 1
ATOM 1169 N N . GLN A 1 88 ? -12.21828 49.29334 -32.79141 1.000 37.07057 75 GLN A N 1
ATOM 1170 C CA . GLN A 1 88 ? -11.88673 47.94547 -32.33936 1.000 39.04541 75 GLN A CA 1
ATOM 1171 C C . GLN A 1 88 ? -12.62814 46.88550 -33.15167 1.000 42.57341 75 GLN A C 1
ATOM 1172 O O . GLN A 1 88 ? -12.09524 45.80045 -33.39910 1.000 43.30918 75 GLN A O 1
ATOM 1186 N N . ALA A 1 89 ? -13.85135 47.18149 -33.57024 1.000 36.81988 76 ALA A N 1
ATOM 1187 C CA . ALA A 1 89 ? -14.61387 46.25706 -34.39939 1.000 38.00071 76 ALA A CA 1
ATOM 1188 C C . ALA A 1 89 ? -14.16898 46.28202 -35.86145 1.000 45.71921 76 ALA A C 1
ATOM 1189 O O . ALA A 1 89 ? -14.35265 45.29796 -36.58236 1.000 36.12817 76 ALA A O 1
ATOM 1196 N N . HIS A 1 90 ? -13.60915 47.39638 -36.32143 1.000 33.86488 77 HIS A N 1
ATOM 1197 C CA . HIS A 1 90 ? -13.22995 47.58319 -37.71889 1.000 30.98974 77 HIS A CA 1
ATOM 1198 C C . HIS A 1 90 ? -11.82087 48.14764 -37.76100 1.000 30.29904 77 HIS A C 1
ATOM 1199 O O . HIS A 1 90 ? -11.62395 49.33779 -38.03143 1.000 32.73575 77 HIS A O 1
ATOM 1213 N N . PRO A 1 91 ? -10.81331 47.31818 -37.50468 1.000 36.85399 78 PRO A N 1
ATOM 1214 C CA . PRO A 1 91 ? -9.44371 47.83989 -37.39615 1.000 41.58576 78 PRO A CA 1
ATOM 1215 C C . PRO A 1 91 ? -8.96442 48.53055 -38.65062 1.000 36.87847 78 PRO A C 1
ATOM 1216 O O . PRO A 1 91 ? -8.02928 49.32606 -38.57829 1.000 41.06106 78 PRO A O 1
ATOM 1227 N N . GLU A 1 92 ? -9.59399 48.28898 -39.79269 1.000 35.93403 79 GLU A N 1
ATOM 1228 C CA . GLU A 1 92 ? -9.22517 48.95201 -41.03250 1.000 37.56570 79 GLU A CA 1
ATOM 1229 C C . GLU A 1 92 ? -9.71469 50.39529 -41.08833 1.000 34.87551 79 GLU A C 1
ATOM 1230 O O . GLU A 1 92 ? -9.40758 51.11571 -42.04146 1.000 32.82739 79 GLU A O 1
ATOM 1242 N N . MET A 1 93 ? -10.49825 50.83351 -40.11553 1.000 27.57056 80 MET A N 1
ATOM 1243 C CA . MET A 1 93 ? -11.20005 52.09605 -40.27391 1.000 27.76450 80 MET A CA 1
ATOM 1244 C C . MET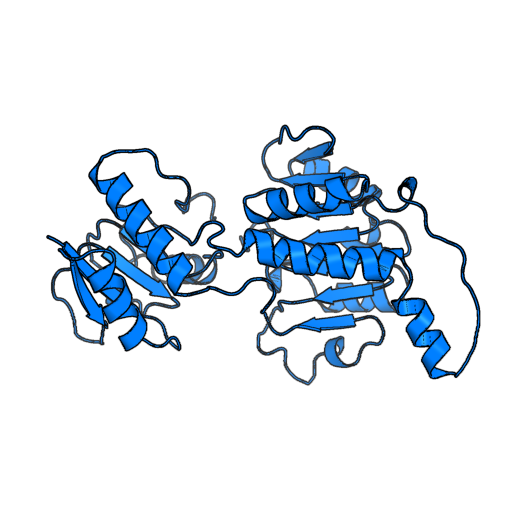 A 1 93 ? -10.25395 53.29368 -40.18154 1.000 34.30466 80 MET A C 1
ATOM 1245 O O . MET A 1 93 ? -10.37793 54.25128 -40.94896 1.000 29.80728 80 MET A O 1
ATOM 1259 N N . LEU A 1 94 ? -9.32367 53.27275 -39.23525 1.000 23.84511 81 LEU A N 1
ATOM 1260 C CA . LEU A 1 94 ? -8.40382 54.39067 -39.05783 1.000 24.38479 81 LEU A CA 1
ATOM 1261 C C . LEU A 1 94 ? -6.97994 53.85658 -39.03133 1.000 28.42101 81 LEU A C 1
ATOM 1262 O O . LEU A 1 94 ? -6.60868 53.12188 -38.11190 1.000 26.00107 81 LEU A O 1
ATOM 1278 N N . ASN A 1 95 ? -6.18545 54.25873 -40.01357 1.000 24.29857 82 ASN A N 1
ATOM 1279 C CA . ASN A 1 95 ? -4.79558 53.84530 -40.06234 1.000 29.86875 82 ASN A CA 1
ATOM 1280 C C . ASN A 1 95 ? -4.06536 54.28623 -38.79414 1.000 29.10547 82 ASN A C 1
ATOM 1281 O O . ASN A 1 95 ? -4.32856 55.37465 -38.26839 1.000 21.23139 82 ASN A O 1
ATOM 1292 N N . PRO A 1 96 ? -3.12946 53.48424 -38.28542 1.000 28.62168 83 PRO A N 1
ATOM 1293 C CA . PRO A 1 96 ? -2.39071 53.90975 -37.09017 1.000 33.54396 83 PRO A CA 1
ATOM 1294 C C . PRO A 1 96 ? -1.61721 55.21744 -37.26517 1.000 27.84303 83 PRO A C 1
ATOM 1295 O O . PRO A 1 96 ? -1.32671 55.88297 -36.26843 1.000 25.15429 83 PRO A O 1
ATOM 1306 N N . SER A 1 97 ? -1.30695 55.62924 -38.48881 1.000 21.42287 84 SER A N 1
ATOM 1307 C CA . SER A 1 97 ? -0.61169 56.88983 -38.68110 1.000 22.36271 84 SER A CA 1
ATOM 1308 C C . SER A 1 97 ? -1.47763 58.11809 -38.41854 1.000 22.42790 84 SER A C 1
ATOM 1309 O O . SER A 1 97 ? -0.93158 59.22316 -38.37157 1.000 19.86270 84 SER A O 1
ATOM 1317 N N . VAL A 1 98 ? -2.79316 57.98571 -38.29841 1.000 20.30306 85 VAL A N 1
ATOM 1318 C CA . VAL A 1 98 ? -3.69207 59.13462 -38.28265 1.000 19.97385 85 VAL A CA 1
ATOM 1319 C C . VAL A 1 98 ? -3.89114 59.55010 -36.83047 1.000 18.91115 85 VAL A C 1
ATOM 1320 O O . VAL A 1 98 ? -4.42951 58.75897 -36.04452 1.000 22.02447 85 VAL A O 1
ATOM 1333 N N . PRO A 1 99 ? -3.52294 60.75782 -36.44655 1.000 17.74195 86 PRO A N 1
ATOM 1334 C CA . PRO A 1 99 ? -3.81280 61.20919 -35.08220 1.000 21.97793 86 PRO A CA 1
ATOM 1335 C C . PRO A 1 99 ? -5.28483 61.56235 -34.90921 1.000 21.95515 86 PRO A C 1
ATOM 1336 O O . PRO A 1 99 ? -5.91489 62.15146 -35.79448 1.000 21.89844 86 PRO A O 1
ATOM 1347 N N . LEU A 1 100 ? -5.81368 61.22300 -33.74160 1.000 18.43830 87 LEU A N 1
ATOM 1348 C CA . LEU A 1 100 ? -7.20864 61.44427 -33.39340 1.000 18.95872 87 LEU A CA 1
ATOM 1349 C C . LEU A 1 100 ? -7.30280 62.47896 -32.28777 1.000 22.13829 87 LEU A C 1
ATOM 1350 O O . LEU A 1 100 ? -6.65393 62.33726 -31.23951 1.000 18.12900 87 LEU A O 1
ATOM 1366 N N . PHE A 1 101 ? -8.11948 63.50353 -32.52169 1.000 15.80741 88 PHE A N 1
ATOM 1367 C CA . PHE A 1 101 ? -8.39160 64.56060 -31.55230 1.000 17.74818 88 PHE A CA 1
ATOM 1368 C C . PHE A 1 101 ? -9.85739 64.54524 -31.14933 1.000 20.48404 88 PHE A C 1
ATOM 1369 O O . PHE A 1 101 ? -10.72096 64.07358 -31.89633 1.000 19.75933 88 PHE A O 1
ATOM 1386 N N . ARG A 1 102 ? -10.11735 65.03846 -29.94615 1.000 16.32128 89 ARG A N 1
ATOM 1387 C CA . ARG A 1 102 ? -11.45067 65.24242 -29.41190 1.000 20.35598 89 ARG A CA 1
ATOM 1388 C C . ARG A 1 102 ? -11.62619 66.72561 -29.13517 1.000 24.34824 89 ARG A C 1
ATOM 1389 O O . ARG A 1 102 ? -10.69444 67.51155 -29.28297 1.000 19.63599 89 ARG A O 1
ATOM 1410 N N . LEU A 1 103 ? -12.83946 67.12402 -28.77276 1.000 20.17728 90 LEU A N 1
ATOM 1411 C CA . LEU A 1 103 ? -13.08265 68.49642 -28.32587 1.000 20.63666 90 LEU A CA 1
ATOM 1412 C C . LEU A 1 103 ? -12.64640 68.67136 -26.87062 1.000 23.64616 90 LEU A C 1
ATOM 1413 O O . LEU A 1 103 ? -13.18831 68.02187 -25.96220 1.000 27.11103 90 LEU A O 1
ATOM 1429 N N . GLU A 1 104 ? -11.68791 69.57203 -26.64439 1.000 27.96885 91 GLU A N 1
ATOM 1430 C CA . GLU A 1 104 ? -11.11379 69.77554 -25.30836 1.000 29.52173 91 GLU A CA 1
ATOM 1431 C C . GLU A 1 104 ? -11.72590 71.04395 -24.74225 1.000 28.79393 91 GLU A C 1
ATOM 1432 O O . GLU A 1 104 ? -11.42030 72.14594 -25.23642 1.000 27.13962 91 GLU A O 1
ATOM 1444 N N . ASP A 1 105 ? -12.58532 70.88506 -23.71301 1.000 30.18268 92 ASP A N 1
ATOM 1445 C CA . ASP A 1 105 ? -13.31342 72.00267 -23.12915 1.000 25.72189 92 ASP A CA 1
ATOM 1446 C C . ASP A 1 105 ? -14.24328 72.58173 -24.20114 1.000 27.22675 92 ASP A C 1
ATOM 1447 O O . ASP A 1 105 ? -15.33625 72.04316 -24.37496 1.000 21.03547 92 ASP A O 1
ATOM 1456 N N . THR A 1 106 ? -13.81444 73.62645 -24.94449 1.000 22.13337 93 THR A N 1
ATOM 1457 C CA . THR A 1 106 ? -14.62368 74.36481 -25.94133 1.000 21.34834 93 THR A CA 1
ATOM 1458 C C . THR A 1 106 ? -15.99823 74.78609 -25.38827 1.000 31.14465 93 THR A C 1
ATOM 1459 O O . THR A 1 106 ? -17.02182 74.73803 -26.08076 1.000 29.67235 93 THR A O 1
ATOM 1470 N N . GLY A 1 107 ? -16.01354 75.24513 -24.14240 1.000 26.65386 94 GLY A N 1
ATOM 1471 C CA . GLY A 1 107 ? -17.21872 75.69412 -23.46497 1.000 25.78472 94 GLY A CA 1
ATOM 1472 C C . GLY A 1 107 ? -17.88131 74.62900 -22.61308 1.000 22.82284 94 GLY A C 1
ATOM 1473 O O . GLY A 1 107 ? -18.79114 74.93252 -21.83255 1.000 18.67164 94 GLY A O 1
ATOM 1477 N N . MET A 1 108 ? -17.44081 73.39340 -22.73202 1.000 17.38961 95 MET A N 1
ATOM 1478 C CA . MET A 1 108 ? -18.00461 72.34267 -21.89675 1.000 20.19295 95 MET A CA 1
ATOM 1479 C C . MET A 1 108 ? -17.51917 72.42730 -20.45492 1.000 16.29757 95 MET A C 1
ATOM 1480 O O . MET A 1 108 ? -18.23509 71.98674 -19.54835 1.000 16.23712 95 MET A O 1
ATOM 1494 N N . GLY A 1 109 ? -16.32199 72.96512 -20.21333 1.000 16.34557 96 GLY A N 1
ATOM 1495 C CA . GLY A 1 109 ? -15.90402 73.22245 -18.84212 1.000 19.23262 96 GLY A CA 1
ATOM 1496 C C . GLY A 1 109 ? -16.91902 74.05265 -18.06413 1.000 17.67913 96 GLY A C 1
ATOM 1497 O O . GLY A 1 109 ? -17.38275 73.65638 -16.98795 1.000 16.02077 96 GLY A O 1
ATOM 1501 N N . GLU A 1 110 ? -17.27563 75.22151 -18.59946 1.000 14.91748 97 GLU A N 1
ATOM 1502 C CA . GLU A 1 110 ? -18.19462 76.11005 -17.89502 1.000 16.72055 97 GLU A CA 1
ATOM 1503 C C . GLU A 1 110 ? -19.57064 75.46722 -17.72612 1.000 15.12821 97 GLU A C 1
ATOM 1504 O O . GLU A 1 110 ? -20.24338 75.66738 -16.71067 1.000 15.96433 97 GLU A O 1
ATOM 1516 N N . GLN A 1 111 ? -20.04083 74.76751 -18.75717 1.000 15.39866 98 GLN A N 1
ATOM 1517 C CA . GLN A 1 111 ? -21.32352 74.06316 -18.66220 1.000 15.53886 98 GLN A CA 1
ATOM 1518 C C . GLN A 1 111 ? -21.31794 73.02271 -17.54928 1.000 15.00055 98 GLN A C 1
ATOM 1519 O O . GLN A 1 111 ? -22.30328 72.88994 -16.81259 1.000 14.80690 98 GLN A O 1
ATOM 1533 N N . MET A 1 112 ? -20.23687 72.25017 -17.41906 1.000 15.47988 99 MET A N 1
ATOM 1534 C CA . MET A 1 112 ? -20.18669 71.29196 -16.31783 1.000 12.88287 99 MET A CA 1
ATOM 1535 C C . MET A 1 112 ? -20.14891 72.01138 -14.97351 1.000 14.37663 99 MET A C 1
ATOM 1536 O O . MET A 1 112 ? -20.73878 71.54171 -13.98589 1.000 14.57537 99 MET A O 1
ATOM 1550 N N . GLN A 1 113 ? -19.42436 73.13594 -14.89613 1.000 14.86952 100 GLN A N 1
ATOM 1551 C CA . GLN A 1 113 ? -19.43077 73.91108 -13.65976 1.000 14.29707 100 GLN A CA 1
ATOM 1552 C C . GLN A 1 113 ? -20.84733 74.37732 -13.30179 1.000 13.28937 100 GLN A C 1
ATOM 1553 O O . GLN A 1 113 ? -21.24793 74.33178 -12.13541 1.000 15.63613 100 GLN A O 1
ATOM 1567 N N . GLU A 1 114 ? -21.57771 74.93253 -14.27898 1.000 14.13248 101 GLU A N 1
ATOM 1568 C CA . GLU A 1 114 ? -22.94256 75.40015 -14.04226 1.000 13.50918 101 GLU A CA 1
ATOM 1569 C C . GLU A 1 114 ? -23.80593 74.28805 -13.44255 1.000 16.09158 101 GLU A C 1
ATOM 1570 O O . GLU A 1 114 ? -24.53083 74.47394 -12.45534 1.000 15.92974 101 GLU A O 1
ATOM 1582 N N . TYR A 1 115 ? -23.75467 73.12651 -14.06853 1.000 15.20244 102 TYR A N 1
ATOM 1583 C CA . TYR A 1 115 ? -24.58743 72.00225 -13.65351 1.000 13.92373 102 TYR A CA 1
ATOM 1584 C C . TYR A 1 115 ? -24.20756 71.52474 -12.26166 1.000 14.68023 102 TYR A C 1
ATOM 1585 O O . TYR A 1 115 ? -25.06094 71.42808 -11.37251 1.000 14.30959 102 TYR A O 1
ATOM 1603 N N . ALA A 1 116 ? -22.91169 71.32668 -12.02705 1.000 16.24649 103 ALA A N 1
ATOM 1604 C CA . ALA A 1 116 ? -22.45580 70.77886 -10.75550 1.000 17.94941 103 ALA A CA 1
ATOM 1605 C C . ALA A 1 116 ? -22.64814 71.75848 -9.60963 1.000 18.13776 103 ALA A C 1
ATOM 1606 O O . ALA A 1 116 ? -23.07885 71.37003 -8.52423 1.000 16.48106 103 ALA A O 1
ATOM 1613 N N . VAL A 1 117 ? -22.31707 73.02641 -9.81246 1.000 17.01056 104 VAL A N 1
ATOM 1614 C CA . VAL A 1 117 ? -22.48299 73.95884 -8.71549 1.000 14.56556 104 VAL A CA 1
ATOM 1615 C C . VAL A 1 117 ? -23.95830 74.07894 -8.38507 1.000 14.53237 104 VAL A C 1
ATOM 1616 O O . VAL A 1 117 ? -24.34714 74.11025 -7.21465 1.000 15.09752 104 VAL A O 1
ATOM 1629 N N . SER A 1 118 ? -24.80897 74.19473 -9.40390 1.000 14.15295 105 SER A N 1
ATOM 1630 C CA . SER A 1 118 ? -26.23243 74.38478 -9.10293 1.000 12.46114 105 SER A CA 1
ATOM 1631 C C . SER A 1 118 ? -26.75095 73.23569 -8.25120 1.000 13.70610 105 SER A C 1
ATOM 1632 O O . SER A 1 118 ? -27.41654 73.44660 -7.22930 1.000 14.54805 105 SER A O 1
ATOM 1640 N N . GLN A 1 119 ? -26.41803 72.00940 -8.64112 1.000 14.17763 106 GLN A N 1
ATOM 1641 C CA . GLN A 1 119 ? -27.01680 70.85481 -7.98526 1.000 14.91911 106 GLN A CA 1
ATOM 1642 C C . GLN A 1 119 ? -26.33860 70.52451 -6.67181 1.000 13.99676 106 GLN A C 1
ATOM 1643 O O . GLN A 1 119 ? -27.02973 70.12582 -5.71527 1.000 16.53187 106 GLN A O 1
ATOM 1657 N N . VAL A 1 120 ? -25.01796 70.72593 -6.56294 1.000 13.10601 107 VAL A N 1
ATOM 1658 C CA . VAL A 1 120 ? -24.37923 70.53671 -5.26081 1.000 12.28959 107 VAL A CA 1
ATOM 1659 C C . VAL A 1 120 ? -24.99912 71.48388 -4.23866 1.000 15.22659 107 VAL A C 1
ATOM 1660 O O . VAL A 1 120 ? -25.34152 71.08758 -3.10701 1.000 15.68654 107 VAL A O 1
ATOM 1673 N N . LEU A 1 121 ? -25.16917 72.75563 -4.62283 1.000 14.66713 108 LEU A N 1
ATOM 1674 C CA . LEU A 1 121 ? -25.76764 73.71544 -3.68880 1.000 14.27711 108 LEU A CA 1
ATOM 1675 C C . LEU A 1 121 ? -27.22015 73.35723 -3.37940 1.000 14.59938 108 LEU A C 1
ATOM 1676 O O . LEU A 1 121 ? -27.69503 73.52436 -2.24091 1.000 15.66687 108 LEU A O 1
ATOM 1692 N N . HIS A 1 122 ? -27.93814 72.89244 -4.39442 1.000 14.52098 109 HIS A N 1
ATOM 1693 C CA . HIS A 1 122 ? -29.32527 72.45912 -4.21891 1.000 14.04020 109 HIS A CA 1
ATOM 1694 C C . HIS A 1 122 ? -29.43792 71.41689 -3.11441 1.000 15.99434 109 HIS A C 1
ATOM 1695 O O . HIS A 1 122 ? -30.26838 71.53633 -2.20329 1.000 16.67955 109 HIS A O 1
ATOM 1709 N N . TRP A 1 123 ? -28.58383 70.40492 -3.16059 1.000 16.28338 110 TRP A N 1
ATOM 1710 C CA . TRP A 1 123 ? -28.57953 69.37873 -2.13029 1.000 14.96037 110 TRP A CA 1
ATOM 1711 C C . TRP A 1 123 ? -28.04981 69.90204 -0.79777 1.000 15.84484 110 TRP A C 1
ATOM 1712 O O . TRP A 1 123 ? -28.58567 69.57177 0.26890 1.000 15.89872 110 TRP A O 1
ATOM 1733 N N . PHE A 1 124 ? -26.98951 70.70729 -0.83176 1.000 13.69058 111 PHE A N 1
ATOM 1734 C CA . PHE A 1 124 ? -26.41079 71.24624 0.39366 1.000 13.90553 111 PHE A CA 1
ATOM 1735 C C . PHE A 1 124 ? -27.41414 72.08275 1.17341 1.000 16.88299 111 PHE A C 1
ATOM 1736 O O . PHE A 1 124 ? -27.40355 72.09705 2.41111 1.000 16.30635 111 PHE A O 1
ATOM 1753 N N . ARG A 1 125 ? -28.25578 72.81454 0.46705 1.000 14.46375 112 ARG A N 1
ATOM 1754 C CA . ARG A 1 125 ? -29.27773 73.66087 1.05882 1.000 15.25194 112 ARG A CA 1
ATOM 1755 C C . ARG A 1 125 ? -30.62719 72.93403 1.24737 1.000 16.07861 112 ARG A C 1
ATOM 1756 O O . ARG A 1 125 ? -31.61961 73.56410 1.63118 1.000 17.68237 112 ARG A O 1
ATOM 1777 N N . ARG A 1 126 ? -30.66801 71.62821 0.98756 1.000 15.52907 113 ARG A N 1
ATOM 1778 C CA . ARG A 1 126 ? -31.79800 70.75493 1.35324 1.000 14.39660 113 ARG A CA 1
ATOM 1779 C C . ARG A 1 126 ? -33.06642 71.12684 0.60505 1.000 20.30014 113 ARG A C 1
ATOM 1780 O O . ARG A 1 126 ? -34.19935 70.87839 1.05473 1.000 16.86584 113 ARG A O 1
ATOM 1801 N N . PHE A 1 127 ? -32.86725 71.63594 -0.59598 1.000 16.69376 114 PHE A N 1
ATOM 1802 C CA . PHE A 1 127 ? -33.99489 71.99836 -1.42903 1.000 12.95196 114 PHE A CA 1
ATOM 1803 C C . PHE A 1 127 ? -34.82832 70.75568 -1.77380 1.000 21.58994 114 PHE A C 1
ATOM 1804 O O . PHE A 1 127 ? -36.05703 70.85553 -1.96101 1.000 17.04575 114 PHE A O 1
ATOM 1821 N N . ASP A 1 128 ? -34.19253 69.58206 -1.85876 1.000 20.16434 115 ASP A N 1
ATOM 1822 C CA . ASP A 1 128 ? -34.95490 68.35091 -2.09568 1.000 19.82448 115 ASP A CA 1
ATOM 1823 C C . ASP A 1 128 ? -35.86085 68.03402 -0.89375 1.000 18.27988 115 ASP A C 1
ATOM 1824 O O . ASP A 1 128 ? -37.03468 67.71133 -1.07508 1.000 19.40335 115 ASP A O 1
ATOM 1833 N N . ASP A 1 129 ? -35.37017 68.22079 0.34013 1.000 17.26055 116 ASP A N 1
ATOM 1834 C CA . ASP A 1 129 ? -36.21953 68.03436 1.51779 1.000 16.99668 116 ASP A CA 1
ATOM 1835 C C . ASP A 1 129 ? -37.33504 69.06959 1.57580 1.000 22.91565 116 ASP A C 1
ATOM 1836 O O . ASP A 1 129 ? -38.48812 68.74396 1.91396 1.000 20.03879 116 ASP A O 1
ATOM 1845 N N . TYR A 1 130 ? -37.02217 70.33551 1.28791 1.000 18.99777 117 TYR A N 1
ATOM 1846 C CA . TYR A 1 130 ? -38.07210 71.35378 1.31235 1.000 14.22389 117 TYR A CA 1
ATOM 1847 C C . TYR A 1 130 ? -39.15411 71.07729 0.27317 1.000 17.79375 117 TYR A C 1
ATOM 1848 O O . TYR A 1 130 ? -40.33753 71.37643 0.50131 1.000 17.45258 117 TYR A O 1
ATOM 1866 N N . ARG A 1 131 ? -38.77363 70.53932 -0.87308 1.000 17.27884 118 ARG A N 1
ATOM 1867 C CA . ARG A 1 131 ? -39.75492 70.20533 -1.89899 1.000 17.72494 118 ARG A CA 1
ATOM 1868 C C . ARG A 1 131 ? -40.71483 69.10869 -1.41204 1.000 19.23827 118 ARG A C 1
ATOM 1869 O O . ARG A 1 131 ? -41.93411 69.19114 -1.62064 1.000 20.50623 118 ARG A O 1
ATOM 1890 N N . ILE A 1 132 ? -40.17247 68.07179 -0.76731 1.000 20.64737 119 ILE A N 1
ATOM 1891 C CA . ILE A 1 132 ? -41.01723 67.02837 -0.18499 1.000 22.70863 119 ILE A CA 1
ATOM 1892 C C . ILE A 1 132 ? -41.99769 67.64516 0.80755 1.000 26.32086 119 ILE A C 1
ATOM 1893 O O . ILE A 1 132 ? -43.19902 67.35568 0.78952 1.000 20.92880 119 ILE A O 1
ATOM 1909 N N . GLN A 1 133 ? -41.50773 68.52590 1.68552 1.000 22.73510 120 GLN A N 1
ATOM 1910 C CA . GLN A 1 133 ? -42.39846 69.16544 2.66306 1.000 19.64269 120 GLN A CA 1
ATOM 1911 C C . GLN A 1 133 ? -43.43581 70.04120 1.96976 1.000 24.81802 120 GLN A C 1
ATOM 1912 O O . GLN A 1 133 ? -44.61939 70.03856 2.34729 1.000 21.86394 120 GLN A O 1
ATOM 1926 N N . GLN A 1 134 ? -43.02480 70.76619 0.93445 1.000 18.19927 121 GLN A N 1
ATOM 1927 C CA . GLN A 1 134 ? -43.95597 71.59176 0.19649 1.000 18.74742 121 GLN A CA 1
ATOM 1928 C C . GLN A 1 134 ? -45.09649 70.76228 -0.39092 1.000 22.25548 121 GLN A C 1
ATOM 1929 O O . GLN A 1 134 ? -46.21574 71.25404 -0.50209 1.000 21.96714 121 GLN A O 1
ATOM 1943 N N . ASN A 1 135 ? -44.79719 69.56879 -0.89416 1.000 21.39062 122 ASN A N 1
ATOM 1944 C CA . ASN A 1 135 ? -45.82058 68.70213 -1.47643 1.000 26.44098 122 ASN A CA 1
ATOM 1945 C C . ASN A 1 135 ? -46.97555 68.41638 -0.51186 1.000 26.89972 122 ASN A C 1
ATOM 1946 O O . ASN A 1 135 ? -48.09433 68.15737 -0.96088 1.000 25.43422 122 ASN A O 1
ATOM 1957 N N . SER A 1 136 ? -46.72492 68.44779 0.80135 1.000 23.21964 123 SER A N 1
ATOM 1958 C CA . SER A 1 136 ? -47.75290 68.27800 1.83069 1.000 30.81047 123 SER A CA 1
ATOM 1959 C C . SER A 1 136 ? -48.16378 69.58319 2.48440 1.000 29.17042 123 SER A C 1
ATOM 1960 O O . SER A 1 136 ? -48.77698 69.56108 3.55580 1.000 25.39711 123 SER A O 1
ATOM 1968 N N . SER A 1 137 ? -47.82653 70.71224 1.87313 1.000 22.40347 124 SER A N 1
ATOM 1969 C CA . SER A 1 137 ? -48.06345 72.03170 2.43529 1.000 21.24640 124 SER A CA 1
ATOM 1970 C C . SER A 1 137 ? -47.60144 72.14050 3.87701 1.000 21.18233 124 SER A C 1
ATOM 1971 O O . SER A 1 137 ? -48.24336 72.78450 4.70334 1.000 25.10976 124 SER A O 1
ATOM 1979 N N . HIS A 1 138 ? -46.42908 71.60175 4.16168 1.000 22.43137 125 HIS A N 1
ATOM 1980 C CA . HIS A 1 138 ? -45.89094 71.55132 5.51354 1.000 23.19452 125 HIS A CA 1
ATOM 1981 C C . HIS A 1 138 ? -44.71492 72.51274 5.64909 1.000 25.71816 125 HIS A C 1
ATOM 1982 O O . HIS A 1 138 ? -43.70433 72.35976 4.95487 1.000 19.46625 125 HIS A O 1
ATOM 1996 N N . TRP A 1 139 ? -44.83213 73.45443 6.58452 1.000 21.97549 126 TRP A N 1
ATOM 1997 C CA . TRP A 1 139 ? -43.79473 74.42880 6.90686 1.000 22.98644 126 TRP A CA 1
ATOM 1998 C C . TRP A 1 139 ? -42.87205 73.88397 7.97806 1.000 25.43303 126 TRP A C 1
ATOM 1999 O O . TRP A 1 139 ? -43.30931 73.64525 9.10480 1.000 23.97363 126 TRP A O 1
ATOM 2020 N N . GLN A 1 140 ? -41.59323 73.69156 7.64819 1.000 21.34849 127 GLN A N 1
ATOM 2021 C CA . GLN A 1 140 ? -40.68812 73.27793 8.71452 1.000 18.22702 127 GLN A CA 1
ATOM 2022 C C . GLN A 1 140 ? -39.23121 73.58055 8.40657 1.000 20.75953 127 GLN A C 1
ATOM 2023 O O . GLN A 1 140 ? -38.60631 72.85297 7.63245 1.000 18.23560 127 GLN A O 1
ATOM 2037 N N . PRO A 1 141 ? -38.63377 74.56107 9.07011 1.000 17.53999 128 PRO A N 1
ATOM 2038 C CA . PRO A 1 141 ? -37.19174 74.78694 8.90260 1.000 20.50086 128 PRO A CA 1
ATOM 2039 C C . PRO A 1 141 ? -36.39574 73.55685 9.31381 1.000 26.70033 128 PRO A C 1
ATOM 2040 O O . PRO A 1 141 ? -36.69452 72.90481 10.31340 1.000 20.42665 128 PRO A O 1
ATOM 2051 N N . LEU A 1 142 ? -35.37702 73.23478 8.53427 1.000 20.62255 129 LEU A N 1
ATOM 2052 C CA . LEU A 1 142 ? -34.52459 72.07867 8.81990 1.000 19.88957 129 LEU A CA 1
ATOM 2053 C C . LEU A 1 142 ? -33.12161 72.50559 9.22811 1.000 24.81978 129 LEU A C 1
ATOM 2054 O O . LEU A 1 142 ? -32.63720 73.55032 8.78436 1.000 19.91736 129 LEU A O 1
ATOM 2070 N N . PRO A 1 143 ? -32.42193 71.68505 10.00844 1.000 20.91286 130 PRO A N 1
ATOM 2071 C CA . PRO A 1 143 ? -31.02855 72.00323 10.36067 1.000 24.10453 130 PRO A CA 1
ATOM 2072 C C . PRO A 1 143 ? -30.15421 72.22053 9.12792 1.000 23.45728 130 PRO A C 1
ATOM 2073 O O . PRO A 1 143 ? -30.25576 71.51142 8.12453 1.000 19.54370 130 PRO A O 1
ATOM 2084 N N . GLU A 1 144 ? -29.24037 73.17304 9.26292 1.000 24.37736 131 GLU A N 1
ATOM 2085 C CA . GLU A 1 144 ? -28.21923 73.46136 8.26889 1.000 29.40481 131 GLU A CA 1
ATOM 2086 C C . GLU A 1 144 ? -27.25361 72.30177 8.12461 1.000 24.25460 131 GLU A C 1
ATOM 2087 O O . GLU A 1 144 ? -26.82431 71.70640 9.11543 1.000 26.55250 131 GLU A O 1
ATOM 2099 N N . TYR A 1 145 ? -26.87305 71.99575 6.89604 1.000 21.89358 132 TYR A N 1
ATOM 2100 C CA . TYR A 1 145 ? -25.73321 71.11327 6.72310 1.000 20.98592 132 TYR A CA 1
ATOM 2101 C C . TYR A 1 145 ? -24.45910 71.95577 6.81845 1.000 19.46130 132 TYR A C 1
ATOM 2102 O O . TYR A 1 145 ? -24.50157 73.16099 6.62499 1.000 22.78713 132 TYR A O 1
ATOM 2120 N N . HIS A 1 146 ? -23.33400 71.31155 7.11672 1.000 21.18036 133 HIS A N 1
ATOM 2121 C CA . HIS A 1 146 ? -22.03670 71.96581 7.25942 1.000 25.88233 133 HIS A CA 1
ATOM 2122 C C . HIS A 1 146 ? -21.03149 71.41643 6.26484 1.000 20.50572 133 HIS A C 1
ATOM 2123 O O . HIS A 1 146 ? -21.01777 70.21021 5.98645 1.000 18.91804 133 HIS A O 1
ATOM 2137 N N . ARG A 1 147 ? -20.19030 72.31747 5.75400 1.000 19.97228 134 ARG A N 1
ATOM 2138 C CA . ARG A 1 147 ? -19.21686 71.96120 4.73550 1.000 21.07453 134 ARG A CA 1
ATOM 2139 C C . ARG A 1 147 ? -18.35000 70.80282 5.16157 1.000 22.18493 134 ARG A C 1
ATOM 2140 O O . ARG A 1 147 ? -17.99387 69.95982 4.33396 1.000 19.49509 134 ARG A O 1
ATOM 2161 N N . GLU A 1 148 ? -17.99902 70.73223 6.45360 1.000 18.78141 135 GLU A N 1
ATOM 2162 C CA . GLU A 1 148 ? -17.06964 69.69877 6.89514 1.000 24.55801 135 GLU A CA 1
ATOM 2163 C C . GLU A 1 148 ? -17.66449 68.31226 6.70080 1.000 21.16813 135 GLU A C 1
ATOM 2164 O O . GLU A 1 148 ? -16.93051 67.32346 6.61665 1.000 24.26292 135 GLU A O 1
ATOM 2176 N N . ASP A 1 149 ? -18.97760 68.21334 6.61419 1.000 19.92654 136 ASP A N 1
ATOM 2177 C CA . ASP A 1 149 ? -19.63903 66.93609 6.36759 1.000 21.26864 136 ASP A CA 1
ATOM 2178 C C . ASP A 1 149 ? -19.96921 66.71920 4.89041 1.000 19.38427 136 ASP A C 1
ATOM 2179 O O . ASP A 1 149 ? -20.67866 65.75601 4.55177 1.000 19.76009 136 ASP A O 1
ATOM 2188 N N . PHE A 1 150 ? -19.56270 67.64677 4.02617 1.000 20.03925 137 PHE A N 1
ATOM 2189 C CA . PHE A 1 150 ? -19.96771 67.62811 2.62723 1.000 17.17675 137 PHE A CA 1
ATOM 2190 C C . PHE A 1 150 ? -18.76732 67.61986 1.69301 1.000 20.03066 137 PHE A C 1
ATOM 2191 O O . PHE A 1 150 ? -18.67083 68.43478 0.77127 1.000 18.72118 137 PHE A O 1
ATOM 2208 N N . THR A 1 151 ? -17.82315 66.73866 1.96642 1.000 17.00670 138 THR A N 1
ATOM 2209 C CA . THR A 1 151 ? -16.73088 66.49670 1.04558 1.000 18.74879 138 THR A CA 1
ATOM 2210 C C . THR A 1 151 ? -17.28125 66.06010 -0.30444 1.000 19.07677 138 THR A C 1
ATOM 2211 O O . THR A 1 151 ? -18.14890 65.17673 -0.38464 1.000 17.05014 138 THR A O 1
ATOM 2222 N N . ILE A 1 152 ? -16.75011 66.66353 -1.36642 1.000 16.36106 139 ILE A N 1
ATOM 2223 C CA . ILE A 1 152 ? -17.10664 66.33245 -2.74205 1.000 15.68202 139 ILE A CA 1
ATOM 2224 C C . ILE A 1 152 ? -15.94776 65.56867 -3.37554 1.000 16.38051 139 ILE A C 1
ATOM 2225 O O . ILE A 1 152 ? -14.79577 66.02782 -3.34609 1.000 16.54867 139 ILE A O 1
ATOM 2241 N N . GLY A 1 153 ? -16.24681 64.39187 -3.92363 1.000 15.29499 140 GLY A N 1
ATOM 2242 C CA . GLY A 1 153 ? -15.27443 63.60269 -4.66863 1.000 16.30005 140 GLY A CA 1
ATOM 2243 C C . GLY A 1 153 ? -15.55580 63.66725 -6.16722 1.000 16.10757 140 GLY A C 1
ATOM 2244 O O . GLY A 1 153 ? -16.68886 63.45138 -6.61504 1.000 18.93439 140 GLY A O 1
ATOM 2248 N N . ILE A 1 154 ? -14.51001 63.93603 -6.93101 1.000 16.63720 141 ILE A N 1
ATOM 2249 C CA . ILE A 1 154 ? -14.61589 63.95952 -8.38624 1.000 18.15982 141 ILE A CA 1
ATOM 2250 C C . ILE A 1 154 ? -13.90930 62.72997 -8.94260 1.000 15.72567 141 ILE A C 1
ATOM 2251 O O . ILE A 1 154 ? -12.68758 62.58549 -8.80777 1.000 18.23353 141 ILE A O 1
ATOM 2267 N N . LEU A 1 155 ? -14.70442 61.82674 -9.51489 1.000 14.65055 142 LEU A N 1
ATOM 2268 C CA . LEU A 1 155 ? -14.23507 60.62047 -10.16919 1.000 18.97978 142 LEU A CA 1
ATOM 2269 C C . LEU A 1 155 ? -13.81417 61.01701 -11.57933 1.000 20.49602 142 LEU A C 1
ATOM 2270 O O . LEU A 1 155 ? -14.65874 61.38642 -12.39938 1.000 20.51209 142 LEU A O 1
ATOM 2286 N N . GLY A 1 156 ? -12.50641 61.01704 -11.84939 1.000 16.39318 143 GLY A N 1
ATOM 2287 C CA . GLY A 1 156 ? -12.02136 61.58123 -13.09918 1.000 16.75256 143 GLY A CA 1
ATOM 2288 C C . GLY A 1 156 ? -11.48678 62.99063 -12.84538 1.000 22.15161 143 GLY A C 1
ATOM 2289 O O . GLY A 1 156 ? -12.23490 63.85679 -12.41109 1.000 34.25868 143 GLY A O 1
ATOM 2293 N N . ALA A 1 157 ? -10.22690 63.27020 -13.12252 1.000 20.02753 144 ALA A N 1
ATOM 2294 C CA . ALA A 1 157 ? -9.64493 64.54676 -12.74830 1.000 18.08098 144 ALA A CA 1
ATOM 2295 C C . ALA A 1 157 ? -9.01417 65.18880 -13.94156 1.000 19.52971 144 ALA A C 1
ATOM 2296 O O . ALA A 1 157 ? -7.92013 65.74518 -13.86611 1.000 20.31372 144 ALA A O 1
ATOM 2303 N N . GLY A 1 158 ? -9.73723 65.21022 -15.04794 1.000 16.91535 145 GLY A N 1
ATOM 2304 C CA . GLY A 1 158 ? -9.22824 65.69390 -16.32928 1.000 17.02514 145 GLY A CA 1
ATOM 2305 C C . GLY A 1 158 ? -9.62811 67.12245 -16.65929 1.000 21.87895 145 GLY A C 1
ATOM 2306 O O . GLY A 1 158 ? -9.70070 67.99907 -15.78946 1.000 19.80448 145 GLY A O 1
ATOM 2310 N N . VAL A 1 159 ? -9.82542 67.37118 -17.95430 1.000 18.54835 146 VAL A N 1
ATOM 2311 C CA . VAL A 1 159 ? -10.22422 68.69459 -18.41729 1.000 16.48112 146 VAL A CA 1
ATOM 2312 C C . VAL A 1 159 ? -11.49700 69.15964 -17.70454 1.000 17.37052 146 VAL A C 1
ATOM 2313 O O . VAL A 1 159 ? -11.57495 70.29201 -17.21768 1.000 16.47428 146 VAL A O 1
ATOM 2326 N N . LEU A 1 160 ? -12.52916 68.30382 -17.65143 1.000 14.37209 147 LEU A N 1
ATOM 2327 C CA . LEU A 1 160 ? -13.79786 68.72102 -17.02960 1.000 12.76691 147 LEU A CA 1
ATOM 2328 C C . LEU A 1 160 ? -13.78273 68.55862 -15.50867 1.000 14.75519 147 LEU A C 1
ATOM 2329 O O . LEU A 1 160 ? -14.27124 69.43398 -14.78000 1.000 14.47233 147 LEU A O 1
ATOM 2345 N N . GLY A 1 161 ? -13.15976 67.49907 -15.00748 1.000 16.55691 148 GLY A N 1
ATOM 2346 C CA . GLY A 1 161 ? -13.06420 67.33020 -13.56585 1.000 17.27265 148 GLY A CA 1
ATOM 2347 C C . GLY A 1 161 ? -12.30142 68.45721 -12.89974 1.000 16.93223 148 GLY A C 1
ATOM 2348 O O . GLY A 1 161 ? -12.69531 68.93900 -11.83640 1.000 16.93981 148 GLY A O 1
ATOM 2352 N N . SER A 1 162 ? -11.22757 68.94006 -13.54593 1.000 15.17995 149 SER A N 1
ATOM 2353 C CA . SER A 1 162 ? -10.48017 70.05092 -12.95131 1.000 15.90395 149 SER A CA 1
ATOM 2354 C C . SER A 1 162 ? -11.33309 71.30574 -12.87959 1.000 18.18132 149 SER A C 1
ATOM 2355 O O . SER A 1 162 ? -11.32755 72.01509 -11.86589 1.000 16.18504 149 SER A O 1
ATOM 2363 N N . LYS A 1 163 ? -12.04344 71.62278 -13.95934 1.000 17.46518 150 LYS A N 1
ATOM 2364 C CA . LYS A 1 163 ? -12.92589 72.78373 -13.94655 1.000 15.85781 150 LYS A CA 1
ATOM 2365 C C . LYS A 1 163 ? -14.00059 72.67861 -12.85319 1.000 15.05630 150 LYS A C 1
ATOM 2366 O O . LYS A 1 163 ? -14.29693 73.65141 -12.15111 1.000 13.77486 150 LYS A O 1
ATOM 2385 N N . VAL A 1 164 ? -14.64066 71.52041 -12.73315 1.000 14.41426 151 VAL A N 1
ATOM 2386 C CA . VAL A 1 164 ? -15.65996 71.38150 -11.69471 1.000 13.17581 151 VAL A CA 1
ATOM 2387 C C . VAL A 1 164 ? -15.05042 71.55879 -10.30242 1.000 16.72504 151 VAL A C 1
ATOM 2388 O O . VAL A 1 164 ? -15.60962 72.24613 -9.43293 1.000 16.02689 151 VAL A O 1
ATOM 2401 N N . ALA A 1 165 ? -13.92128 70.90739 -10.04982 1.000 15.77074 152 ALA A N 1
ATOM 2402 C CA . ALA A 1 165 ? -13.25001 71.06628 -8.75344 1.000 18.98987 152 ALA A CA 1
ATOM 2403 C C . ALA A 1 165 ? -12.95510 72.52923 -8.46843 1.000 17.54077 152 ALA A C 1
ATOM 2404 O O . ALA A 1 165 ? -13.20896 73.03720 -7.36279 1.000 18.14057 152 ALA A O 1
ATOM 2411 N N . GLN A 1 166 ? -12.43526 73.24009 -9.46350 1.000 15.77962 153 GLN A N 1
ATOM 2412 C CA . GLN A 1 166 ? -12.11419 74.64901 -9.23607 1.000 19.03926 153 GLN A CA 1
ATOM 2413 C C . GLN A 1 166 ? -13.35455 75.45655 -8.86027 1.000 22.86222 153 GLN A C 1
ATOM 2414 O O . GLN A 1 166 ? -13.30855 76.30190 -7.95596 1.000 22.26531 153 GLN A O 1
ATOM 2428 N N . SER A 1 167 ? -14.46466 75.25444 -9.57724 1.000 18.19251 154 SER A N 1
ATOM 2429 C CA . SER A 1 167 ? -15.65586 76.03597 -9.26930 1.000 15.88216 154 SER A CA 1
ATOM 2430 C C . SER A 1 167 ? -16.19218 75.69761 -7.88387 1.000 22.75895 154 SER A C 1
ATOM 2431 O O . SER A 1 167 ? -16.69587 76.57893 -7.18230 1.000 24.82654 154 SER A O 1
ATOM 2439 N N . LEU A 1 168 ? -16.08189 74.44255 -7.45538 1.000 17.32678 155 LEU A N 1
ATOM 2440 C CA . LEU A 1 168 ? -16.58855 74.08940 -6.13500 1.000 14.70236 155 LEU A CA 1
ATOM 2441 C C . LEU A 1 168 ? -15.66258 74.54123 -5.01148 1.000 20.07897 155 LEU A C 1
ATOM 2442 O O . LEU A 1 168 ? -16.10668 74.83654 -3.89390 1.000 17.41028 155 LEU A O 1
ATOM 2458 N N . GLN A 1 169 ? -14.37881 74.63853 -5.29363 1.000 20.03881 156 GLN A N 1
ATOM 2459 C CA . GLN A 1 169 ? -13.43667 75.15161 -4.29825 1.000 22.45805 156 GLN A CA 1
ATOM 2460 C C . GLN A 1 169 ? -13.76421 76.58677 -3.91132 1.000 23.85933 156 GLN A C 1
ATOM 2461 O O . GLN A 1 169 ? -13.68614 76.95600 -2.74365 1.000 20.39953 156 GLN A O 1
ATOM 2475 N N . THR A 1 170 ? -14.23914 77.37341 -4.86055 1.000 21.09747 157 THR A N 1
ATOM 2476 C CA . THR A 1 170 ? -14.78157 78.70445 -4.60174 1.000 25.43122 157 THR A CA 1
ATOM 2477 C C . THR A 1 170 ? -15.80927 78.74233 -3.48101 1.000 24.48288 157 THR A C 1
ATOM 2478 O O . THR A 1 170 ? -15.92513 79.75877 -2.78636 1.000 21.31400 157 THR A O 1
ATOM 2489 N N . TRP A 1 171 ? -16.60729 77.68667 -3.32755 1.000 17.12213 158 TRP A N 1
ATOM 2490 C CA . TRP A 1 171 ? -17.66836 77.63351 -2.33142 1.000 18.04203 158 TRP A CA 1
ATOM 2491 C C . TRP A 1 171 ? -17.17997 77.01987 -1.02055 1.000 17.07581 158 TRP A C 1
ATOM 2492 O O . TRP A 1 171 ? -17.97891 76.82035 -0.08864 1.000 19.82879 158 TRP A O 1
ATOM 2513 N N . ARG A 1 172 ? -15.90049 76.66130 -0.95061 1.000 18.98346 159 ARG A N 1
ATOM 2514 C CA . ARG A 1 172 ? -15.24544 76.19187 0.27822 1.000 20.75806 159 ARG A CA 1
ATOM 2515 C C . ARG A 1 172 ? -15.66984 74.77586 0.66745 1.000 20.48125 159 ARG A C 1
ATOM 2516 O O . ARG A 1 172 ? -15.61363 74.40197 1.83744 1.000 21.12502 159 ARG A O 1
ATOM 2537 N N . PHE A 1 173 ? -16.10383 73.97137 -0.27483 1.000 18.54542 160 PHE A N 1
ATOM 2538 C CA . PHE A 1 173 ? -16.33084 72.56378 0.05158 1.000 20.27737 160 PHE A CA 1
ATOM 2539 C C . PHE A 1 173 ? -14.98882 71.83639 0.11324 1.000 21.73629 160 PHE A C 1
ATOM 2540 O O . PHE A 1 173 ? -14.12783 72.05690 -0.75128 1.000 17.96726 160 PHE A O 1
ATOM 2557 N N . PRO A 1 174 ? -14.81995 70.91224 1.04983 1.000 20.52957 161 PRO A N 1
ATOM 2558 C CA . PRO A 1 174 ? -13.67705 69.99626 0.96119 1.000 21.91270 161 PRO A CA 1
ATOM 2559 C C . PRO A 1 174 ? -13.78110 69.19513 -0.31737 1.000 20.06366 161 PRO A C 1
ATOM 2560 O O . PRO A 1 174 ? -14.87785 68.78842 -0.73125 1.000 17.23477 161 PRO A O 1
ATOM 2571 N N . LEU A 1 175 ? -12.63113 68.97959 -0.95344 1.000 18.15816 162 LEU A N 1
ATOM 2572 C CA . LEU A 1 175 ? -12.58853 68.34674 -2.26468 1.000 15.14059 162 LEU A CA 1
ATOM 2573 C C . LEU A 1 175 ? -11.51980 67.27007 -2.36136 1.000 19.44528 162 LEU A C 1
ATOM 2574 O O . LEU A 1 175 ? -10.41894 67.43212 -1.83829 1.000 17.66609 162 LEU A O 1
ATOM 2590 N N . ARG A 1 176 ? -11.83388 66.20366 -3.08999 1.000 16.06198 163 ARG A N 1
ATOM 2591 C CA . ARG A 1 176 ? -10.88716 65.15875 -3.44202 1.000 18.96234 163 ARG A CA 1
ATOM 2592 C C . ARG A 1 176 ? -11.19105 64.69318 -4.86017 1.000 18.68072 163 ARG A C 1
ATOM 2593 O O . ARG A 1 176 ? -12.30958 64.84898 -5.36274 1.000 18.13904 163 ARG A O 1
ATOM 2614 N N . CYS A 1 177 ? -10.15512 64.18853 -5.52981 1.000 14.11524 164 CYS A N 1
ATOM 2615 C CA . CYS A 1 177 ? -10.28985 63.68682 -6.88826 1.000 17.48402 164 CYS A CA 1
ATOM 2616 C C . CYS A 1 177 ? -9.60904 62.32983 -7.02992 1.000 18.53729 164 CYS A C 1
ATOM 2617 O O . CYS A 1 177 ? -8.76448 61.92377 -6.20855 1.000 18.87757 164 CYS A O 1
ATOM 2625 N N . TRP A 1 178 ? -10.02742 61.61125 -8.06563 1.000 17.45479 165 TRP A N 1
ATOM 2626 C CA . TRP A 1 178 ? -9.53410 60.26657 -8.35263 1.000 17.84840 165 TRP A CA 1
ATOM 2627 C C . TRP A 1 178 ? -9.17110 60.16085 -9.82661 1.000 17.92290 165 TRP A C 1
ATOM 2628 O O . TRP A 1 178 ? -9.93787 60.57868 -10.69978 1.000 16.92286 165 TRP A O 1
ATOM 2649 N N . SER A 1 179 ? -7.99796 59.61810 -10.10202 1.000 16.04558 166 SER A N 1
ATOM 2650 C CA . SER A 1 179 ? -7.53555 59.49503 -11.47319 1.000 13.97272 166 SER A CA 1
ATOM 2651 C C . SER A 1 179 ? -6.49529 58.38761 -11.51583 1.000 17.76960 166 SER A C 1
ATOM 2652 O O . SER A 1 179 ? -6.22735 57.72770 -10.50878 1.000 16.56743 166 SER A O 1
ATOM 2660 N N . ARG A 1 180 ? -5.88649 58.18741 -12.67810 1.000 16.36787 167 ARG A N 1
ATOM 2661 C CA . ARG A 1 180 ? -4.82753 57.18611 -12.74072 1.000 19.22343 167 ARG A CA 1
ATOM 2662 C C . ARG A 1 180 ? -3.50476 57.72632 -12.20409 1.000 19.91580 167 ARG A C 1
ATOM 2663 O O . ARG A 1 180 ? -2.72357 56.98983 -11.59005 1.000 18.84313 167 ARG A O 1
ATOM 2684 N N . THR A 1 181 ? -3.20612 58.99131 -12.46888 1.000 16.69705 168 THR A N 1
ATOM 2685 C CA . THR A 1 181 ? -1.95336 59.59279 -12.04383 1.000 19.43280 168 THR A CA 1
ATOM 2686 C C . THR A 1 181 ? -2.22854 60.75090 -11.08632 1.000 20.85057 168 THR A C 1
ATOM 2687 O O . THR A 1 181 ? -3.29195 61.38304 -11.11178 1.000 18.86521 168 THR A O 1
ATOM 2698 N N . ARG A 1 182 ? -1.26426 60.97202 -10.19741 1.000 19.44649 169 ARG A N 1
ATOM 2699 C CA . ARG A 1 182 ? -1.36657 61.96764 -9.12726 1.000 19.68481 169 ARG A CA 1
ATOM 2700 C C . ARG A 1 182 ? -1.54548 63.37336 -9.69635 1.000 16.26041 169 ARG A C 1
ATOM 2701 O O . ARG A 1 182 ? -0.94507 63.73077 -10.70981 1.000 19.49946 169 ARG A O 1
ATOM 2722 N N . LYS A 1 183 ? -2.38120 64.17067 -9.02399 1.000 15.72702 170 LYS A N 1
ATOM 2723 C CA . LYS A 1 183 ? -2.61547 65.57268 -9.32407 1.000 13.76849 170 LYS A CA 1
ATOM 2724 C C . LYS A 1 183 ? -2.01409 66.44373 -8.23939 1.000 19.64884 170 LYS A C 1
ATOM 2725 O O . LYS A 1 183 ? -1.83940 66.01298 -7.10235 1.000 19.19379 170 LYS A O 1
ATOM 2744 N N . SER A 1 184 ? -1.76276 67.69594 -8.59617 1.000 17.72252 171 SER A N 1
ATOM 2745 C CA . SER A 1 184 ? -1.08746 68.66074 -7.74696 1.000 24.64370 171 SER A CA 1
ATOM 2746 C C . SER A 1 184 ? -1.97852 69.83506 -7.32228 1.000 21.31283 171 SER A C 1
ATOM 2747 O O . SER A 1 184 ? -1.45627 70.88683 -6.94872 1.000 19.60590 171 SER A O 1
ATOM 2755 N N . TRP A 1 185 ? -3.30265 69.71722 -7.39569 1.000 21.78495 172 TRP A N 1
ATOM 2756 C CA . TRP A 1 185 ? -4.12638 70.91424 -7.19692 1.000 20.85547 172 TRP A CA 1
ATOM 2757 C C . TRP A 1 185 ? -4.13062 71.29280 -5.71878 1.000 18.77107 172 TRP A C 1
ATOM 2758 O O . TRP A 1 185 ? -4.48941 70.45777 -4.87416 1.000 21.16112 172 TRP A O 1
ATOM 2779 N N . PRO A 1 186 ? -3.75839 72.51657 -5.35071 1.000 21.27187 173 PRO A N 1
ATOM 2780 C CA . PRO A 1 186 ? -3.76219 72.86851 -3.92785 1.000 24.27018 173 PRO A CA 1
ATOM 2781 C C . PRO A 1 186 ? -5.16099 72.74442 -3.36111 1.000 23.16351 173 PRO A C 1
ATOM 2782 O O . PRO A 1 186 ? -6.14426 73.19189 -3.96948 1.000 23.85067 173 PRO A O 1
ATOM 2793 N N . GLY A 1 187 ? -5.24460 72.15272 -2.18176 1.000 23.84744 174 GLY A N 1
ATOM 2794 C CA . GLY A 1 187 ? -6.53023 72.05704 -1.50149 1.000 28.24592 174 GLY A CA 1
ATOM 2795 C C . GLY A 1 187 ? -7.43053 70.94688 -2.01076 1.000 30.17088 174 GLY A C 1
ATOM 2796 O O . GLY A 1 187 ? -8.56886 70.80397 -1.52379 1.000 31.38666 174 GLY A O 1
ATOM 2800 N N . VAL A 1 188 ? -6.98456 70.17748 -2.99752 1.000 22.44885 175 VAL A N 1
ATOM 2801 C CA . VAL A 1 188 ? -7.74772 69.03311 -3.48281 1.000 18.87046 175 VAL A CA 1
ATOM 2802 C C . VAL A 1 188 ? -6.90974 67.79268 -3.25061 1.000 25.36212 175 VAL A C 1
ATOM 2803 O O . VAL A 1 188 ? -5.83505 67.64539 -3.84232 1.000 21.71075 175 VAL A O 1
ATOM 2816 N N . GLN A 1 189 ? -7.38994 66.89897 -2.39087 1.000 21.18848 176 GLN A N 1
ATOM 2817 C CA . GLN A 1 189 ? -6.63205 65.67942 -2.10362 1.000 18.14415 176 GLN A CA 1
ATOM 2818 C C . GLN A 1 189 ? -6.73378 64.69820 -3.26855 1.000 18.96066 176 GLN A C 1
ATOM 2819 O O . GLN A 1 189 ? -7.83819 64.30454 -3.66087 1.000 17.97220 176 GLN A O 1
ATOM 2833 N N . SER A 1 190 ? -5.59013 64.29450 -3.82155 1.000 15.20500 177 SER A N 1
ATOM 2834 C CA . SER A 1 190 ? -5.53552 63.47206 -5.02756 1.000 19.86661 177 SER A CA 1
ATOM 2835 C C . SER A 1 190 ? -5.34886 61.99508 -4.67657 1.000 22.84428 177 SER A C 1
ATOM 2836 O O . SER A 1 190 ? -4.35906 61.60416 -4.04087 1.000 18.11231 177 SER A O 1
ATOM 2844 N N . PHE A 1 191 ? -6.27552 61.17443 -5.12527 1.000 14.87974 178 PHE A N 1
ATOM 2845 C CA . PHE A 1 191 ? -6.19293 59.72676 -5.00699 1.000 16.81922 178 PHE A CA 1
ATOM 2846 C C . PHE A 1 191 ? -5.97583 59.15281 -6.39543 1.000 18.85886 178 PHE A C 1
ATOM 2847 O O . PHE A 1 191 ? -6.52120 59.66321 -7.36916 1.000 19.63908 178 PHE A O 1
ATOM 2864 N N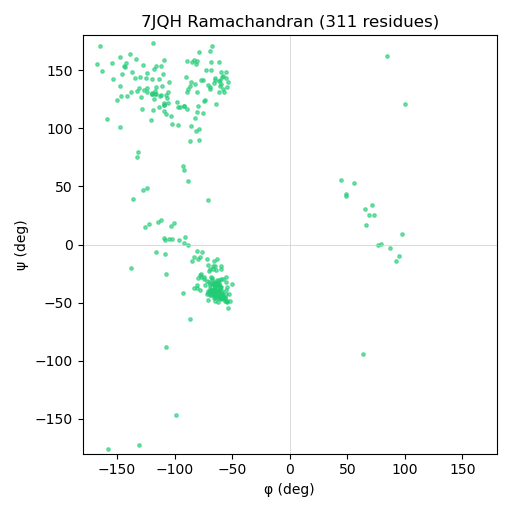 . ALA A 1 192 ? -5.23100 58.05975 -6.47851 1.000 17.39169 179 ALA A N 1
ATOM 2865 C CA . ALA A 1 192 ? -4.81359 57.53621 -7.76903 1.000 20.40435 179 ALA A CA 1
ATOM 2866 C C . ALA A 1 192 ? -4.84360 56.01821 -7.80553 1.000 23.76793 179 ALA A C 1
ATOM 2867 O O . ALA A 1 192 ? -4.26578 55.35954 -6.93320 1.000 20.23341 179 ALA A O 1
ATOM 2874 N N . GLY A 1 193 ? -5.51564 55.47270 -8.81380 1.000 22.59918 180 GLY A N 1
ATOM 2875 C CA . GLY A 1 193 ? -5.53221 54.04453 -9.05025 1.000 25.44777 180 GLY A CA 1
ATOM 2876 C C . GLY A 1 193 ? -6.57373 53.28451 -8.23670 1.000 25.03265 180 GLY A C 1
ATOM 2877 O O . GLY A 1 193 ? -7.10413 53.74795 -7.22316 1.000 22.22610 180 GLY A O 1
ATOM 2881 N N . ARG A 1 194 ? -6.85385 52.07324 -8.69843 1.000 20.85907 181 ARG A N 1
ATOM 2882 C CA . ARG A 1 194 ? -7.83375 51.24322 -8.01177 1.000 24.52025 181 ARG A CA 1
ATOM 2883 C C . ARG A 1 194 ? -7.42549 50.93112 -6.57616 1.000 24.64049 181 ARG A C 1
ATOM 2884 O O . ARG A 1 194 ? -8.28683 50.80962 -5.69943 1.000 22.79344 181 ARG A O 1
ATOM 2905 N N . GLU A 1 195 ? -6.12636 50.85669 -6.30514 1.000 23.63559 182 GLU A N 1
ATOM 2906 C CA . GLU A 1 195 ? -5.67401 50.55405 -4.95913 1.000 27.26880 182 GLU A CA 1
ATOM 2907 C C . GLU A 1 195 ? -6.02010 51.66461 -3.97663 1.000 32.30253 182 GLU A C 1
ATOM 2908 O O . GLU A 1 195 ? -6.00295 51.42744 -2.76566 1.000 24.82644 182 GLU A O 1
ATOM 2912 N N . GLU A 1 196 ? -6.31535 52.87556 -4.44679 1.000 21.96997 183 GLU A N 1
ATOM 2913 C CA . GLU A 1 196 ? -6.68638 53.97104 -3.55952 1.000 20.24990 183 GLU A CA 1
ATOM 2914 C C . GLU A 1 196 ? -8.17405 54.34818 -3.65149 1.000 23.67748 183 GLU A C 1
ATOM 2915 O O . GLU A 1 196 ? -8.61667 55.29885 -2.98219 1.000 20.29411 183 GLU A O 1
ATOM 2927 N N . LEU A 1 197 ? -8.96143 53.60925 -4.43083 1.000 22.11790 184 LEU A N 1
ATOM 2928 C CA . LEU A 1 197 ? -10.34160 54.01510 -4.67112 1.000 19.83403 184 LEU A CA 1
ATOM 2929 C C . LEU A 1 197 ? -11.19559 53.87346 -3.41263 1.000 23.88639 184 LEU A C 1
ATOM 2930 O O . LEU A 1 197 ? -12.03624 54.72939 -3.13185 1.000 21.06822 184 LEU A O 1
ATOM 2946 N N . SER A 1 198 ? -10.98126 52.81221 -2.62450 1.000 19.08899 185 SER A N 1
ATOM 2947 C CA . SER A 1 198 ? -11.83755 52.65549 -1.44214 1.000 21.24076 185 SER A CA 1
ATOM 2948 C C . SER A 1 198 ? -11.59339 53.76358 -0.46918 1.000 22.90508 185 SER A C 1
ATOM 2949 O O . SER A 1 198 ? -12.55601 54.28877 0.11161 1.000 23.02335 185 SER A O 1
ATOM 2957 N N . ALA A 1 199 ? -10.32662 54.17613 -0.25760 1.000 23.36670 186 ALA A N 1
ATOM 2958 C CA . ALA A 1 199 ? -10.06913 55.30276 0.62795 1.000 22.75142 186 ALA A CA 1
ATOM 2959 C C . ALA A 1 199 ? -10.68637 56.59921 0.07423 1.000 23.53820 186 ALA A C 1
ATOM 2960 O O . ALA A 1 199 ? -11.28097 57.38700 0.82180 1.000 20.70541 186 ALA A O 1
ATOM 2967 N N . PHE A 1 200 ? -10.54495 56.83882 -1.23081 1.000 18.67137 187 PHE A N 1
ATOM 2968 C CA . PHE A 1 200 ? -11.20205 57.98377 -1.87006 1.000 19.79273 187 PHE A CA 1
ATOM 2969 C C . PHE A 1 200 ? -12.69451 58.01831 -1.56401 1.000 19.57045 187 PHE A C 1
ATOM 2970 O O . PHE A 1 200 ? -13.23558 59.04853 -1.16122 1.000 18.08540 187 PHE A O 1
ATOM 2987 N N . LEU A 1 201 ? -13.38134 56.88449 -1.73958 1.000 18.53155 188 LEU A N 1
ATOM 2988 C CA . LEU A 1 201 ? -14.84058 56.87103 -1.61681 1.000 22.90690 188 LEU A CA 1
ATOM 2989 C C . LEU A 1 201 ? -15.31819 57.10917 -0.19791 1.000 23.68049 188 LEU A C 1
ATOM 2990 O O . LEU A 1 201 ? -16.43066 57.62441 0.00125 1.000 22.67181 188 LEU A O 1
ATOM 3006 N N . SER A 1 202 ? -14.50355 56.73476 0.78984 1.000 23.58363 189 SER A N 1
ATOM 3007 C CA . SER A 1 202 ? -14.94219 56.70250 2.17996 1.000 24.89106 189 SER A CA 1
ATOM 3008 C C . SER A 1 202 ? -15.49674 58.03835 2.66778 1.000 29.23404 189 SER A C 1
ATOM 3009 O O . SER A 1 202 ? -16.38731 58.05773 3.52036 1.000 26.40081 189 SER A O 1
ATOM 3017 N N . GLN A 1 203 ? -14.98585 59.15851 2.17009 1.000 24.17378 190 GLN A N 1
ATOM 3018 C CA . GLN A 1 203 ? -15.46718 60.46366 2.62659 1.000 24.56402 190 GLN A CA 1
ATOM 3019 C C . GLN A 1 203 ? -16.38215 61.20568 1.63915 1.000 26.35143 190 GLN A C 1
ATOM 3020 O O . GLN A 1 203 ? -16.70478 62.37649 1.89240 1.000 25.26825 190 GLN A O 1
ATOM 3034 N N . CYS A 1 204 ? -16.76507 60.61038 0.50260 1.000 22.24205 191 CYS A N 1
ATOM 3035 C CA . CYS A 1 204 ? -17.45626 61.37944 -0.53629 1.000 20.38596 191 CYS A CA 1
ATOM 3036 C C . CYS A 1 204 ? -18.93681 61.51448 -0.19878 1.000 21.22335 191 CYS A C 1
ATOM 3037 O O . CYS A 1 204 ? -19.74968 60.66678 -0.58625 1.000 20.87179 191 CYS A O 1
ATOM 3045 N N . ARG A 1 205 ? -19.31973 62.64959 0.38469 1.000 19.38778 192 ARG A N 1
ATOM 3046 C CA . ARG A 1 205 ? -20.74882 62.94037 0.56010 1.000 18.91498 192 ARG A CA 1
ATOM 3047 C C . ARG A 1 205 ? -21.44790 63.13537 -0.78330 1.000 17.14159 192 ARG A C 1
ATOM 3048 O O . ARG A 1 205 ? -22.61019 62.73833 -0.97747 1.000 17.98413 192 ARG A O 1
ATOM 3069 N N . VAL A 1 206 ? -20.76931 63.79354 -1.70994 1.000 16.86654 193 VAL A N 1
ATOM 3070 C CA . VAL A 1 206 ? -21.22044 63.92534 -3.08543 1.000 17.48630 193 VAL A CA 1
ATOM 3071 C C . VAL A 1 206 ? -20.17059 63.29525 -4.00251 1.000 18.54305 193 VAL A C 1
ATOM 3072 O O . VAL A 1 206 ? -18.98121 63.60638 -3.89112 1.000 20.80867 193 VAL A O 1
ATOM 3085 N N . LEU A 1 207 ? -20.60725 62.42096 -4.90349 1.000 14.82415 194 LEU A N 1
ATOM 3086 C CA . LEU A 1 207 ? -19.73054 61.76964 -5.86511 1.000 15.15608 194 LEU A CA 1
ATOM 3087 C C . LEU A 1 207 ? -20.11175 62.26921 -7.25064 1.000 18.39316 194 LEU A C 1
ATOM 3088 O O . LEU A 1 207 ? -21.25407 62.09686 -7.68458 1.000 18.37445 194 LEU A O 1
ATOM 3104 N N . ILE A 1 208 ? -19.17310 62.92682 -7.92167 1.000 14.40922 195 ILE A N 1
ATOM 3105 C CA . ILE A 1 208 ? -19.37080 63.48032 -9.26409 1.000 15.61617 195 ILE A CA 1
ATOM 3106 C C . ILE A 1 208 ? -18.55708 62.64882 -10.25538 1.000 18.40706 195 ILE A C 1
ATOM 3107 O O . ILE A 1 208 ? -17.32194 62.57527 -10.16220 1.000 20.88663 195 ILE A O 1
ATOM 3123 N N . ASN A 1 209 ? -19.23817 62.03818 -11.22725 1.000 13.79156 196 ASN A N 1
ATOM 3124 C CA . ASN A 1 209 ? -18.56525 61.19385 -12.20403 1.000 12.30404 196 ASN A CA 1
ATOM 3125 C C . ASN A 1 209 ? -18.25040 61.98792 -13.45915 1.000 18.11894 196 ASN A C 1
ATOM 3126 O O . ASN A 1 209 ? -19.16429 62.45680 -14.15840 1.000 15.20689 196 ASN A O 1
ATOM 3137 N N . LEU A 1 210 ? -16.95408 62.09699 -13.75746 1.000 15.19314 197 LEU A N 1
ATOM 3138 C CA . LEU A 1 210 ? -16.43141 62.70433 -14.99153 1.000 13.75926 197 LEU A CA 1
ATOM 3139 C C . LEU A 1 210 ? -15.30718 61.86220 -15.59172 1.000 16.49476 197 LEU A C 1
ATOM 3140 O O . LEU A 1 210 ? -14.32638 62.37964 -16.15113 1.000 16.38025 197 LEU A O 1
ATOM 3156 N N . LEU A 1 211 ? -15.46389 60.55713 -15.53851 1.000 15.51443 198 LEU A N 1
ATOM 3157 C CA . LEU A 1 211 ? -14.57728 59.60348 -16.20333 1.000 14.91882 198 LEU A CA 1
ATOM 3158 C C . LEU A 1 211 ? -14.90884 59.43165 -17.67814 1.000 18.51427 198 LEU A C 1
ATOM 3159 O O . LEU A 1 211 ? -16.03836 59.66386 -18.09970 1.000 18.01721 198 LEU A O 1
ATOM 3175 N N . PRO A 1 212 ? -13.93777 59.02764 -18.49318 1.000 17.58824 199 PRO A N 1
ATOM 3176 C CA . PRO A 1 212 ? -14.27353 58.53939 -19.83751 1.000 17.37838 199 PRO A CA 1
ATOM 3177 C C . PRO A 1 212 ? -14.73490 57.09115 -19.75584 1.000 17.86990 199 PRO A C 1
ATOM 3178 O O . PRO A 1 212 ? -14.38897 56.34483 -18.84055 1.000 17.51768 199 PRO A O 1
ATOM 3189 N N . ASN A 1 213 ? -15.47877 56.68111 -20.77152 1.000 16.02560 200 ASN A N 1
ATOM 3190 C CA . ASN A 1 213 ? -15.86493 55.27627 -20.91766 1.000 17.53811 200 ASN A CA 1
ATOM 3191 C C . ASN A 1 213 ? -14.70190 54.51851 -21.53962 1.000 19.18562 200 ASN A C 1
ATOM 3192 O O . ASN A 1 213 ? -14.35598 54.77887 -22.69450 1.000 18.38244 200 ASN A O 1
ATOM 3203 N N . THR A 1 214 ? -14.11240 53.61039 -20.77848 1.000 20.29089 201 THR A N 1
ATOM 3204 C CA . THR A 1 214 ? -13.04018 52.72892 -21.21310 1.000 19.11139 201 THR A CA 1
ATOM 3205 C C . THR A 1 214 ? -13.31909 51.34934 -20.63032 1.000 24.12310 201 THR A C 1
ATOM 3206 O O . THR A 1 214 ? -14.09184 51.21350 -19.66559 1.000 20.36856 201 THR A O 1
ATOM 3217 N N . PRO A 1 215 ? -12.65948 50.32023 -21.14502 1.000 25.32124 202 PRO A N 1
ATOM 3218 C CA . PRO A 1 215 ? -12.87219 48.98133 -20.56772 1.000 25.94502 202 PRO A CA 1
ATOM 3219 C C . PRO A 1 215 ? -12.55276 48.92936 -19.09083 1.000 27.07874 202 PRO A C 1
ATOM 3220 O O . PRO A 1 215 ? -13.18389 48.17605 -18.34881 1.000 25.30832 202 PRO A O 1
ATOM 3231 N N . GLU A 1 216 ? -11.62600 49.75481 -18.62355 1.000 20.45516 203 GLU A N 1
ATOM 3232 C CA . GLU A 1 216 ? -11.22150 49.73407 -17.23271 1.000 25.37198 203 GLU A CA 1
ATOM 3233 C C . GLU A 1 216 ? -12.19848 50.46405 -16.31311 1.000 29.71680 203 GLU A C 1
ATOM 3234 O O . GLU A 1 216 ? -12.06913 50.34191 -15.09657 1.000 30.86216 203 GLU A O 1
ATOM 3246 N N . THR A 1 217 ? -13.15139 51.23702 -16.84273 1.000 22.19411 204 THR A N 1
ATOM 3247 C CA . THR A 1 217 ? -14.09525 51.95991 -15.97815 1.000 19.05112 204 THR A CA 1
ATOM 3248 C C . THR A 1 217 ? -15.54845 51.53000 -16.14041 1.000 21.86432 204 THR A C 1
ATOM 3249 O O . THR A 1 217 ? -16.40807 51.99303 -15.37700 1.000 19.90258 204 THR A O 1
ATOM 3260 N N . VAL A 1 218 ? -15.85839 50.67096 -17.10986 1.000 21.04652 205 VAL A N 1
ATOM 3261 C CA . VAL A 1 218 ? -17.23769 50.21369 -17.25950 1.000 22.40703 205 VAL A CA 1
ATOM 3262 C C . VAL A 1 218 ? -17.75437 49.62360 -15.95463 1.000 24.90526 205 VAL A C 1
ATOM 3263 O O . VAL A 1 218 ? -17.07254 48.84084 -15.27233 1.000 23.91913 205 VAL A O 1
ATOM 3276 N N . GLY A 1 219 ? -18.98356 50.00406 -15.59824 1.000 23.33142 206 GLY A N 1
ATOM 3277 C CA . GLY A 1 219 ? -19.60443 49.43961 -14.40615 1.000 21.34175 206 GLY A CA 1
ATOM 3278 C C . GLY A 1 219 ? -18.96154 49.79354 -13.08118 1.000 21.89974 206 GLY A C 1
ATOM 3279 O O . GLY A 1 219 ? -19.23456 49.14035 -12.06045 1.000 22.36551 206 GLY A O 1
ATOM 3283 N N . ILE A 1 220 ? -18.12670 50.82654 -13.03753 1.000 21.49994 207 ILE A N 1
ATOM 3284 C CA . ILE A 1 220 ? -17.39895 51.07880 -11.80237 1.000 19.59282 207 ILE A CA 1
ATOM 3285 C C . ILE A 1 220 ? -18.32633 51.50500 -10.67010 1.000 18.43592 207 ILE A C 1
ATOM 3286 O O . ILE A 1 220 ? -18.03507 51.24715 -9.49955 1.000 19.97144 207 ILE A O 1
ATOM 3302 N N . ILE A 1 221 ? -19.40603 52.22677 -10.97754 1.000 18.29557 208 ILE A N 1
ATOM 3303 C CA . ILE A 1 221 ? -20.35308 52.65270 -9.95634 1.000 18.53432 208 ILE A CA 1
ATOM 3304 C C . ILE A 1 221 ? -21.35248 51.51365 -9.80016 1.000 24.31656 208 ILE A C 1
ATOM 3305 O O . ILE A 1 221 ? -22.39787 51.46377 -10.45869 1.000 20.86176 208 ILE A O 1
ATOM 3321 N N . ASN A 1 222 ? -21.01961 50.58878 -8.90987 1.000 23.61501 209 ASN A N 1
ATOM 3322 C CA . ASN A 1 222 ? -21.80910 49.38161 -8.68466 1.000 24.98523 209 ASN A CA 1
ATOM 3323 C C . ASN A 1 222 ? -22.05905 49.20351 -7.19799 1.000 24.37500 209 ASN A C 1
ATOM 332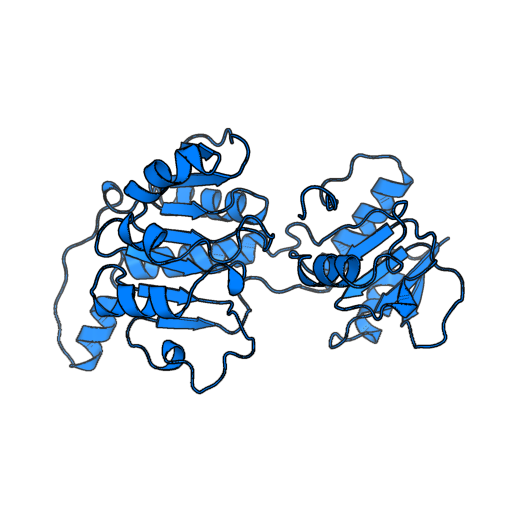4 O O . ASN A 1 222 ? -21.69554 50.06914 -6.38045 1.000 20.54389 209 ASN A O 1
ATOM 3335 N N . GLN A 1 223 ? -22.63026 48.05375 -6.82669 1.000 22.93909 210 GLN A N 1
ATOM 3336 C CA . GLN A 1 223 ? -22.99747 47.81952 -5.43403 1.000 26.23080 210 GLN A CA 1
ATOM 3337 C C . GLN A 1 223 ? -21.80734 47.99104 -4.49479 1.000 23.61332 210 GLN A C 1
ATOM 3338 O O . GLN A 1 223 ? -21.94137 48.55624 -3.40818 1.000 25.85220 210 GLN A O 1
ATOM 3352 N N . GLN A 1 224 ? -20.64547 47.47600 -4.89463 1.000 26.32941 211 GLN A N 1
ATOM 3353 C CA . GLN A 1 224 ? -19.46972 47.50885 -4.02567 1.000 27.77206 211 GLN A CA 1
ATOM 3354 C C . GLN A 1 224 ? -18.94659 48.92752 -3.86106 1.000 33.63529 211 GLN A C 1
ATOM 3355 O O . GLN A 1 224 ? -18.41877 49.27109 -2.79698 1.000 27.02042 211 GLN A O 1
ATOM 3369 N N . LEU A 1 225 ? -19.05458 49.75853 -4.90559 1.000 23.18053 212 LEU A N 1
ATOM 3370 C CA . LEU A 1 225 ? -18.64303 51.15244 -4.76370 1.000 24.08388 212 LEU A CA 1
ATOM 3371 C C . LEU A 1 225 ? -19.61186 51.92326 -3.87389 1.000 22.60005 212 LEU A C 1
ATOM 3372 O O . LEU A 1 225 ? -19.19818 52.67313 -2.97883 1.000 23.25463 212 LEU A O 1
ATOM 3388 N N . LEU A 1 226 ? -20.91417 51.77180 -4.12713 1.000 23.60550 213 LEU A N 1
ATOM 3389 C CA . LEU A 1 226 ? -21.90475 52.57029 -3.41646 1.000 23.90281 213 LEU A CA 1
ATOM 3390 C C . LEU A 1 226 ? -21.90346 52.28180 -1.91984 1.000 26.57165 213 LEU A C 1
ATOM 3391 O O . LEU A 1 226 ? -22.09220 53.20151 -1.11085 1.000 24.33123 213 LEU A O 1
ATOM 3407 N N . GLU A 1 227 ? -21.64139 51.02789 -1.52958 1.000 23.51082 214 GLU A N 1
ATOM 3408 C CA . GLU A 1 227 ? -21.62544 50.67065 -0.11280 1.000 27.84712 214 GLU A CA 1
ATOM 3409 C C . GLU A 1 227 ? -20.48155 51.34630 0.63892 1.000 27.32790 214 GLU A C 1
ATOM 3410 O O . GLU A 1 227 ? -20.56651 51.50023 1.85380 1.000 31.63843 214 GLU A O 1
ATOM 3422 N N . LYS A 1 228 ? -19.43172 51.78751 -0.05420 1.000 26.44992 215 LYS A N 1
ATOM 3423 C CA . LYS A 1 228 ? -18.32759 52.45078 0.63118 1.000 25.62294 215 LYS A CA 1
ATOM 3424 C C . LYS A 1 228 ? -18.55306 53.94227 0.85733 1.000 24.46855 215 LYS A C 1
ATOM 3425 O O . LYS A 1 228 ? -17.78604 54.57358 1.60236 1.000 25.81957 215 LYS A O 1
ATOM 3444 N N . LEU A 1 229 ? -19.52229 54.53211 0.18822 1.000 22.65158 216 LEU A N 1
ATOM 3445 C CA . LEU A 1 229 ? -19.82507 55.92743 0.41064 1.000 18.46561 216 LEU A CA 1
ATOM 3446 C C . LEU A 1 229 ? -20.41039 56.15323 1.80413 1.000 24.64249 216 LEU A C 1
ATOM 3447 O O . LEU A 1 229 ? -20.99450 55.25556 2.40004 1.000 24.94198 216 LEU A O 1
ATOM 3463 N N . PRO A 1 230 ? -20.31485 57.36475 2.32288 1.000 26.25214 217 PRO A N 1
ATOM 3464 C CA . PRO A 1 230 ? -21.06461 57.69004 3.54124 1.000 29.91784 217 PRO A CA 1
ATOM 3465 C C . PRO A 1 230 ? -22.56463 57.56498 3.33634 1.000 28.83494 217 PRO A C 1
ATOM 3466 O O . PRO A 1 230 ? -23.07660 57.66678 2.22042 1.000 24.34747 217 PRO A O 1
ATOM 3477 N N . ASP A 1 231 ? -23.28025 57.37602 4.45139 1.000 29.29229 218 ASP A N 1
ATOM 3478 C CA . ASP A 1 231 ? -24.73936 57.30916 4.41134 1.000 27.59633 218 ASP A CA 1
ATOM 3479 C C . ASP A 1 231 ? -25.30616 58.65745 3.97788 1.000 21.49602 218 ASP A C 1
ATOM 3480 O O . ASP A 1 231 ? -24.75839 59.70207 4.31469 1.000 24.57421 218 ASP A O 1
ATOM 3489 N N . GLY A 1 232 ? -26.38481 58.62988 3.19801 1.000 21.05728 219 GLY A N 1
ATOM 3490 C CA . GLY A 1 232 ? -27.00491 59.86303 2.72677 1.000 22.70223 219 GLY A CA 1
ATOM 3491 C C . GLY A 1 232 ? -26.17057 60.58304 1.67292 1.000 21.32460 219 GLY A C 1
ATOM 3492 O O . GLY A 1 232 ? -26.16095 61.82419 1.61379 1.000 18.76911 219 GLY A O 1
ATOM 3496 N N . ALA A 1 233 ? -25.47172 59.82725 0.83802 1.000 19.74677 220 ALA A N 1
ATOM 3497 C CA . ALA A 1 233 ? -24.64290 60.38866 -0.21155 1.000 20.31162 220 ALA A CA 1
ATOM 3498 C C . ALA A 1 233 ? -25.48559 60.82076 -1.41840 1.000 19.85482 220 ALA A C 1
ATOM 3499 O O . ALA A 1 233 ? -26.64081 60.42812 -1.60122 1.000 18.45333 220 ALA A O 1
ATOM 3506 N N . TYR A 1 234 ? -24.86469 61.59482 -2.28668 1.000 16.29264 221 TYR A N 1
ATOM 3507 C CA . TYR A 1 234 ? -25.47973 62.04044 -3.52656 1.000 15.09005 221 TYR A CA 1
ATOM 3508 C C . TYR A 1 234 ? -24.60087 61.64822 -4.70420 1.000 18.48091 221 TYR A C 1
ATOM 3509 O O . TYR A 1 234 ? -23.37054 61.70590 -4.61913 1.000 18.48305 221 TYR A O 1
ATOM 3527 N N . LEU A 1 235 ? -25.23363 61.27304 -5.81114 1.000 16.88544 222 LEU A N 1
ATOM 3528 C CA . LEU A 1 235 ? -24.53386 60.92449 -7.04439 1.000 14.68101 222 LEU A CA 1
ATOM 3529 C C . LEU A 1 235 ? -24.90211 61.88585 -8.16185 1.000 16.31922 222 LEU A C 1
ATOM 3530 O O . LEU A 1 235 ? -26.08556 62.10595 -8.44016 1.000 15.96971 222 LEU A O 1
ATOM 3546 N N . LEU A 1 236 ? -23.88813 62.42191 -8.82961 1.000 15.48138 223 LEU A N 1
ATOM 3547 C CA . LEU A 1 236 ? -24.04796 63.23388 -10.02398 1.000 15.78936 223 LEU A CA 1
ATOM 3548 C C . LEU A 1 236 ? -23.29023 62.55217 -11.16149 1.000 18.80755 223 LEU A C 1
ATOM 3549 O O . LEU A 1 236 ? -22.04053 62.51083 -11.18081 1.000 17.31458 223 LEU A O 1
ATOM 3565 N N . ASN A 1 237 ? -24.04214 61.95079 -12.09077 1.000 15.94360 224 ASN A N 1
ATOM 3566 C CA . ASN A 1 237 ? -23.40202 61.20849 -13.17030 1.000 14.61257 224 ASN A CA 1
ATOM 3567 C C . ASN A 1 237 ? -23.44639 62.09459 -14.40068 1.000 18.02923 224 ASN A C 1
ATOM 3568 O O . ASN A 1 237 ? -24.48002 62.21083 -15.06983 1.000 18.33523 224 ASN A O 1
ATOM 3579 N N . LEU A 1 238 ? -22.30358 62.69171 -14.71933 1.000 16.26813 225 LEU A N 1
ATOM 3580 C CA . LEU A 1 238 ? -22.19119 63.59444 -15.85317 1.000 14.77889 225 LEU A CA 1
ATOM 3581 C C . LEU A 1 238 ? -21.38320 63.01300 -17.01064 1.000 16.56522 225 LEU A C 1
ATOM 3582 O O . LEU A 1 238 ? -21.11155 63.73187 -17.97338 1.000 21.14165 225 LEU A O 1
ATOM 3598 N N . ALA A 1 239 ? -20.97000 61.74803 -16.93005 1.000 18.00495 226 ALA A N 1
ATOM 3599 C CA . ALA A 1 239 ? -19.94282 61.23135 -17.81971 1.000 16.80927 226 ALA A CA 1
ATOM 3600 C C . ALA A 1 239 ? -20.55858 60.28265 -18.83907 1.000 16.99650 226 ALA A C 1
ATOM 3601 O O . ALA A 1 239 ? -20.90000 60.72182 -19.95172 1.000 19.70296 226 ALA A O 1
ATOM 3608 N N . ARG A 1 240 ? -20.67104 58.99185 -18.53937 1.000 19.01537 227 ARG A N 1
ATOM 3609 C CA . ARG A 1 240 ? -21.30006 58.02844 -19.43309 1.000 19.39386 227 ARG A CA 1
ATOM 3610 C C . ARG A 1 240 ? -22.20702 57.09292 -18.63366 1.000 20.57721 227 ARG A C 1
ATOM 3611 O O . ARG A 1 240 ? -21.94597 56.78956 -17.46846 1.000 18.12478 227 ARG A O 1
ATOM 3632 N N . GLY A 1 241 ? -23.28515 56.62559 -19.27170 1.000 20.14424 228 GLY A N 1
ATOM 3633 C CA . GLY A 1 241 ? -24.22053 55.74469 -18.57345 1.000 20.71859 228 GLY A CA 1
ATOM 3634 C C . GLY A 1 241 ? -23.63694 54.40858 -18.16209 1.000 20.30964 228 GLY A C 1
ATOM 3635 O O . GLY A 1 241 ? -23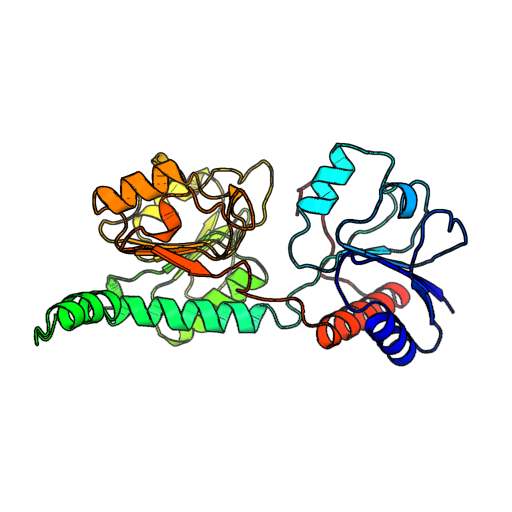.99534 53.86800 -17.11842 1.000 18.29841 228 GLY A O 1
ATOM 3639 N N . VAL A 1 242 ? -22.70198 53.88125 -18.95926 1.000 20.33847 229 VAL A N 1
ATOM 3640 C CA . VAL A 1 242 ? -22.11804 52.56572 -18.72050 1.000 23.67512 229 VAL A CA 1
ATOM 3641 C C . VAL A 1 242 ? -21.30765 52.53042 -17.43647 1.000 24.68189 229 VAL A C 1
ATOM 3642 O O . VAL A 1 242 ? -21.04181 51.44942 -16.90888 1.000 17.51107 229 VAL A O 1
ATOM 3655 N N . HIS A 1 243 ? -20.98187 53.69190 -16.86015 1.000 16.25693 230 HIS A N 1
ATOM 3656 C CA . HIS A 1 243 ? -20.28501 53.71064 -15.58138 1.000 17.34599 230 HIS A CA 1
ATOM 3657 C C . HIS A 1 243 ? -21.16138 53.24786 -14.42446 1.000 20.62697 230 HIS A C 1
ATOM 3658 O O . HIS A 1 243 ? -20.63787 52.85731 -13.37343 1.000 20.90784 230 HIS A O 1
ATOM 3672 N N . VAL A 1 244 ? -22.47888 53.32796 -14.56659 1.000 18.07940 231 VAL A N 1
ATOM 3673 C CA . VAL A 1 244 ? -23.40652 53.07682 -13.46918 1.000 19.53460 231 VAL A CA 1
ATOM 3674 C C . VAL A 1 244 ? -24.18895 51.78480 -13.74183 1.000 24.11765 231 VAL A C 1
ATOM 3675 O O . VAL A 1 244 ? -24.78834 51.62022 -14.81150 1.000 24.81397 231 VAL A O 1
ATOM 3688 N N . VAL A 1 245 ? -24.20207 50.87716 -12.76978 1.000 22.66693 232 VAL A N 1
ATOM 3689 C CA . VAL A 1 245 ? -25.07412 49.70236 -12.80400 1.000 24.40898 232 VAL A CA 1
ATOM 3690 C C . VAL A 1 245 ? -26.41728 50.13822 -12.22639 1.000 24.87826 232 VAL A C 1
ATOM 3691 O O . VAL A 1 245 ? -26.55790 50.34391 -11.01416 1.000 20.59554 232 VAL A O 1
ATOM 3704 N N . GLU A 1 246 ? -27.37551 50.37469 -13.11702 1.000 21.35541 233 GLU A N 1
ATOM 3705 C CA . GLU A 1 246 ? -28.60302 51.08891 -12.75659 1.000 23.76129 233 GLU A CA 1
ATOM 3706 C C . GLU A 1 246 ? -29.38979 50.35742 -11.66612 1.000 28.41964 233 GLU A C 1
ATOM 3707 O O . GLU A 1 246 ? -29.95053 50.99229 -10.75949 1.000 23.63640 233 GLU A O 1
ATOM 3719 N N . ASP A 1 247 ? -29.39669 49.02127 -11.70298 1.000 25.44307 234 ASP A N 1
ATOM 3720 C CA . ASP A 1 247 ? -30.12401 48.28608 -10.66209 1.000 28.87970 234 ASP A CA 1
ATOM 3721 C C . ASP A 1 247 ? -29.43869 48.39696 -9.30597 1.000 28.19555 234 ASP A C 1
ATOM 3722 O O . ASP A 1 247 ? -30.11667 48.37392 -8.27397 1.000 24.63162 234 ASP A O 1
ATOM 3731 N N . ASP A 1 248 ? -28.09714 48.49540 -9.27836 1.000 24.95568 235 ASP A N 1
ATOM 3732 C CA . ASP A 1 248 ? -27.39110 48.72242 -8.00439 1.000 23.96717 235 ASP A CA 1
ATOM 3733 C C . ASP A 1 248 ? -27.68182 50.12245 -7.43263 1.000 23.79418 235 ASP A C 1
ATOM 3734 O O . ASP A 1 248 ? -27.82567 50.31214 -6.20485 1.000 21.83126 235 ASP A O 1
ATOM 3743 N N . LEU A 1 249 ? -27.75608 51.11932 -8.31203 1.000 22.39073 236 LEU A N 1
ATOM 3744 C CA . LEU A 1 249 ? -28.11701 52.45847 -7.86715 1.000 17.09048 236 LEU A CA 1
ATOM 3745 C C . LEU A 1 249 ? -29.52373 52.47094 -7.26809 1.000 23.37247 236 LEU A C 1
ATOM 3746 O O . LEU A 1 249 ? -29.75821 53.04189 -6.19954 1.000 23.74927 236 LEU A O 1
ATOM 3762 N N . LEU A 1 250 ? -30.48938 51.89211 -7.98934 1.000 24.85784 237 LEU A N 1
ATOM 3763 C CA . LEU A 1 250 ? -31.86353 51.83259 -7.48005 1.000 25.27301 237 LEU A CA 1
ATOM 3764 C C . LEU A 1 250 ? -31.91961 51.16505 -6.10892 1.000 24.87777 237 LEU A C 1
ATOM 3765 O O . LEU A 1 250 ? -32.65913 51.61829 -5.22791 1.000 26.53210 237 LEU A O 1
ATOM 3781 N N . ALA A 1 251 ? -31.12357 50.11279 -5.88930 1.000 25.47346 238 ALA A N 1
ATOM 3782 C CA . ALA A 1 251 ? -31.13494 49.44198 -4.59082 1.000 28.48405 238 ALA A CA 1
ATOM 3783 C C . ALA A 1 251 ? -30.57224 50.35691 -3.51684 1.000 31.13315 238 ALA A C 1
ATOM 3784 O O . ALA A 1 251 ? -31.08354 50.39227 -2.40157 1.000 23.96580 238 ALA A O 1
ATOM 3791 N N . ALA A 1 252 ? -29.51299 51.11699 -3.83584 1.000 23.53419 239 ALA A N 1
ATOM 3792 C CA . ALA A 1 252 ? -28.95751 52.06300 -2.87565 1.000 26.55719 239 ALA A CA 1
ATOM 3793 C C . ALA A 1 252 ? -29.89924 53.23835 -2.61989 1.000 22.82863 239 ALA A C 1
ATOM 3794 O O . ALA A 1 252 ? -29.92267 53.78192 -1.51422 1.000 24.78358 239 ALA A O 1
ATOM 3801 N N . LEU A 1 253 ? -30.62114 53.69442 -3.63637 1.000 20.67248 240 LEU A N 1
ATOM 3802 C CA . LEU A 1 253 ? -31.63798 54.71346 -3.39328 1.000 28.31677 240 LEU A CA 1
ATOM 3803 C C . LEU A 1 253 ? -32.75486 54.17650 -2.49837 1.000 36.73882 240 LEU A C 1
ATOM 3804 O O . LEU A 1 253 ? -33.21125 54.86266 -1.57320 1.000 27.95625 240 LEU A O 1
ATOM 3820 N N . ASP A 1 254 ? -33.20795 52.94509 -2.76218 1.000 32.18422 241 ASP A N 1
ATOM 3821 C CA . ASP A 1 254 ? -34.32475 52.37452 -1.99777 1.000 36.97975 241 ASP A CA 1
ATOM 3822 C C . ASP A 1 254 ? -33.94014 52.10204 -0.54496 1.000 34.48383 241 ASP A C 1
ATOM 3823 O O . ASP A 1 254 ? -34.77756 52.21635 0.34982 1.000 38.34908 241 ASP A O 1
ATOM 3832 N N . SER A 1 255 ? -32.67245 51.78847 -0.27320 1.000 33.72900 242 SER A N 1
ATOM 3833 C CA . SER A 1 255 ? -32.23361 51.52911 1.09923 1.000 29.87565 242 SER A CA 1
ATOM 3834 C C . SER A 1 255 ? -31.90700 52.79350 1.89204 1.000 40.12688 242 SER A C 1
ATOM 3835 O O . SER A 1 255 ? -31.66707 52.71154 3.10357 1.000 32.65751 242 SER A O 1
ATOM 3843 N N . GLY A 1 256 ? -31.83656 53.95151 1.25187 1.000 35.09131 243 GLY A N 1
ATOM 3844 C CA . GLY A 1 256 ? -31.36955 55.14095 1.94013 1.000 32.36697 243 GLY A CA 1
ATOM 3845 C C . GLY A 1 256 ? -29.86662 55.37060 1.94633 1.000 31.89007 243 GLY A C 1
ATOM 3846 O O . GLY A 1 256 ? -29.42183 56.40342 2.46096 1.000 33.25291 243 GLY A O 1
ATOM 3850 N N . LYS A 1 257 ? -29.05942 54.46680 1.38382 1.000 27.54659 244 LYS A N 1
ATOM 3851 C CA . LYS A 1 257 ? -27.63543 54.77132 1.23502 1.000 29.54647 244 LYS A CA 1
ATOM 3852 C C . LYS A 1 257 ? -27.41860 56.07240 0.44881 1.000 26.25435 244 LYS A C 1
ATOM 3853 O O . LYS A 1 257 ? -26.61432 56.92792 0.83784 1.000 26.44951 244 LYS A O 1
ATOM 3872 N N . VAL A 1 258 ? -28.08727 56.21263 -0.68712 1.000 20.80656 245 VAL A N 1
ATOM 3873 C CA . VAL A 1 258 ? -27.97406 57.39058 -1.54615 1.000 21.36500 245 VAL A CA 1
ATOM 3874 C C . VAL A 1 258 ? -29.23921 58.21625 -1.37324 1.000 22.47663 245 VAL A C 1
ATOM 3875 O O . VAL A 1 258 ? -30.34708 57.74125 -1.66125 1.000 20.61012 245 VAL A O 1
ATOM 3888 N N . LYS A 1 259 ? -29.07323 59.47097 -0.96648 1.000 19.71446 246 LYS A N 1
ATOM 3889 C CA . LYS A 1 259 ? -30.21142 60.37001 -0.74208 1.000 17.89039 246 LYS A CA 1
ATOM 3890 C C . LYS A 1 259 ? -30.75757 60.96928 -2.03396 1.000 23.16752 246 LYS A C 1
ATOM 3891 O O . LYS A 1 259 ? -31.95038 61.30559 -2.12703 1.000 21.31142 246 LYS A O 1
ATOM 3910 N N . GLY A 1 260 ? -29.90965 61.12985 -3.03477 1.000 18.64265 247 GLY A N 1
ATOM 3911 C CA . GLY A 1 260 ? -30.36712 61.68689 -4.28888 1.000 19.27456 247 GLY A CA 1
ATOM 3912 C C . GLY A 1 260 ? -29.37254 61.40361 -5.38360 1.000 22.52584 247 GLY A C 1
ATOM 3913 O O . GLY A 1 260 ? -28.16566 61.31990 -5.14084 1.000 19.02573 247 GLY A O 1
ATOM 3917 N N . ALA A 1 261 ? -29.88682 61.27564 -6.60233 1.000 18.08757 248 ALA A N 1
ATOM 3918 C CA . ALA A 1 261 ? -29.05205 61.07401 -7.78129 1.000 18.09577 248 ALA A CA 1
ATOM 3919 C C . ALA A 1 261 ? -29.55329 61.91862 -8.92989 1.000 22.35619 248 ALA A C 1
ATOM 3920 O O . ALA A 1 261 ? -30.75350 61.94044 -9.23148 1.000 21.63228 248 ALA A O 1
ATOM 3927 N N . MET A 1 262 ? -28.63578 62.63996 -9.55568 1.000 16.28176 249 MET A N 1
ATOM 3928 C CA . MET A 1 262 ? -28.95752 63.39470 -10.75971 1.000 14.90042 249 MET A CA 1
ATOM 3929 C C . MET A 1 262 ? -28.10425 62.83205 -11.89146 1.000 16.82466 249 MET A C 1
ATOM 3930 O O . MET A 1 262 ? -26.87275 62.75546 -11.79364 1.000 17.39787 249 MET A O 1
ATOM 3944 N N . LEU A 1 263 ? -28.77337 62.43437 -12.95509 1.000 16.97248 250 LEU A N 1
ATOM 3945 C CA . LEU A 1 263 ? -28.17165 61.60958 -13.97964 1.000 16.00168 250 LEU A CA 1
ATOM 3946 C C . LEU A 1 263 ? -28.43973 62.25313 -15.31672 1.000 18.90318 250 LEU A C 1
ATOM 3947 O O . LEU A 1 263 ? -29.59284 62.51220 -15.65227 1.000 17.27228 250 LEU A O 1
ATOM 3963 N N . ASP A 1 264 ? -27.38068 62.46513 -16.09610 1.000 15.98698 251 ASP A N 1
ATOM 3964 C CA . ASP A 1 264 ? -27.49778 63.05385 -17.41768 1.000 15.38558 251 ASP A CA 1
ATOM 3965 C C . ASP A 1 264 ? -27.25008 62.05862 -18.54357 1.000 16.53044 251 ASP A C 1
ATOM 3966 O O . ASP A 1 264 ? -27.46061 62.40601 -19.71562 1.000 16.55151 251 ASP A O 1
ATOM 3975 N N . VAL A 1 265 ? -26.80107 60.85274 -18.21588 1.000 16.39802 252 VAL A N 1
ATOM 3976 C CA . VAL A 1 265 ? -26.38254 59.85731 -19.18938 1.000 17.66946 252 VAL A CA 1
ATOM 3977 C C . VAL A 1 265 ? -26.77989 58.47333 -18.69787 1.000 18.16690 252 VAL A C 1
ATOM 3978 O O . VAL A 1 265 ? -26.91944 58.23637 -17.49195 1.000 20.02811 252 VAL A O 1
ATOM 3991 N N . PHE A 1 266 ? -26.98164 57.55556 -19.65224 1.000 17.81134 253 PHE A N 1
ATOM 3992 C CA . PHE A 1 266 ? -27.58205 56.25710 -19.33965 1.000 18.72753 253 PHE A CA 1
ATOM 3993 C C . PHE A 1 266 ? -27.02637 55.15954 -20.24406 1.000 23.47220 253 PHE A C 1
ATOM 3994 O O . PHE A 1 266 ? -26.47256 55.42497 -21.30897 1.000 19.53589 253 PHE A O 1
ATOM 4011 N N . ASN A 1 267 ? -27.20656 53.90572 -19.80527 1.000 23.47061 254 ASN A N 1
ATOM 4012 C CA . ASN A 1 267 ? -26.71494 52.76787 -20.57931 1.000 27.50153 254 ASN A CA 1
ATOM 4013 C C . ASN A 1 267 ? -27.37004 52.73866 -21.94790 1.000 27.38669 254 ASN A C 1
ATOM 4014 O O . ASN A 1 267 ? -26.70522 52.47960 -22.94760 1.000 27.38859 254 ASN A O 1
ATOM 4025 N N . ARG A 1 268 ? -28.63347 53.12839 -22.02825 1.000 21.30569 255 ARG A N 1
ATOM 4026 C CA . ARG A 1 268 ? -29.35627 53.25244 -23.28816 1.000 22.31110 255 ARG A CA 1
ATOM 4027 C C . ARG A 1 268 ? -29.94658 54.65110 -23.33679 1.000 24.03055 255 ARG A C 1
ATOM 4028 O O . ARG A 1 268 ? -30.57770 55.09448 -22.37110 1.000 22.25295 255 ARG A O 1
ATOM 4032 N N . GLU A 1 269 ? -29.77156 55.32988 -24.46152 1.000 21.79106 256 GLU A N 1
ATOM 4033 C CA . GLU A 1 269 ? -30.27339 56.67812 -24.64779 1.000 20.03182 256 GLU A CA 1
ATOM 4034 C C . GLU A 1 269 ? -31.01035 56.72231 -25.97413 1.000 26.29222 256 GLU A C 1
ATOM 4035 O O . GLU A 1 269 ? -30.46003 56.25499 -26.96900 1.000 22.34464 256 GLU A O 1
ATOM 4047 N N . PRO A 1 270 ? -32.20857 57.32576 -26.05198 1.000 25.94191 257 PRO A N 1
ATOM 4048 C CA . PRO A 1 270 ? -33.00577 57.83928 -24.93001 1.000 28.07693 257 PRO A CA 1
ATOM 4049 C C . PRO A 1 270 ? -33.26182 56.76378 -23.89255 1.000 24.22855 257 PRO A C 1
ATOM 4050 O O . PRO A 1 270 ? -33.30161 55.58824 -24.22946 1.000 21.56324 257 PRO A O 1
ATOM 4061 N N . LEU A 1 271 ? -33.35808 57.15746 -22.63069 1.000 21.84919 258 LEU A N 1
ATOM 4062 C CA . LEU A 1 271 ? -33.60562 56.21147 -21.54635 1.000 20.53467 258 LEU A CA 1
ATOM 4063 C C . LEU A 1 271 ? -34.98946 55.60732 -21.76953 1.000 23.35357 258 LEU A C 1
ATOM 4064 O O . LEU A 1 271 ? -35.96936 56.36352 -21.81876 1.000 19.33331 258 LEU A O 1
ATOM 4080 N N . PRO A 1 272 ? -35.11483 54.28925 -21.92340 1.000 26.04561 259 PRO A N 1
ATOM 4081 C CA . PRO A 1 272 ? -36.41220 53.69989 -22.26389 1.000 26.35550 259 PRO A CA 1
ATOM 4082 C C . PRO A 1 272 ? -37.45999 54.01236 -21.19438 1.000 26.13700 259 PRO A C 1
ATOM 4083 O O . PRO A 1 272 ? -37.14875 54.05650 -19.99307 1.000 21.23573 259 PRO A O 1
ATOM 4094 N N . PRO A 1 273 ? -38.71263 54.13300 -21.60076 1.000 28.39046 260 PRO A N 1
ATOM 4095 C CA . PRO A 1 273 ? -39.76050 54.48718 -20.62245 1.000 24.61493 260 PRO A CA 1
ATOM 4096 C C . PRO A 1 273 ? -40.02027 53.44973 -19.53668 1.000 22.95363 260 PRO A C 1
ATOM 4097 O O . PRO A 1 273 ? -40.56449 53.80446 -18.48286 1.000 25.64095 260 PRO A O 1
ATOM 4108 N N . GLU A 1 274 ? -39.61429 52.20925 -19.72843 1.000 22.20322 261 GLU A N 1
ATOM 4109 C CA . GLU A 1 274 ? -39.78934 51.19306 -18.70853 1.000 29.20990 261 GLU A CA 1
ATOM 4110 C C . GLU A 1 274 ? -38.76751 51.30041 -17.58197 1.000 30.44725 261 GLU A C 1
ATOM 4111 O O . GLU A 1 274 ? -38.90799 50.60730 -16.57965 1.000 23.93130 261 GLU A O 1
ATOM 4123 N N . SER A 1 275 ? -37.72587 52.10845 -17.73029 1.000 22.26910 262 SER A N 1
ATOM 4124 C CA . SER A 1 275 ? -36.72896 52.21451 -16.66665 1.000 21.59867 262 SER A CA 1
ATOM 4125 C C . SER A 1 275 ? -37.38308 52.73519 -15.38793 1.000 20.67262 262 SER A C 1
ATOM 4126 O O . SER A 1 275 ? -38.06489 53.76813 -15.41863 1.000 23.76131 262 SER A O 1
ATOM 4134 N N . PRO A 1 276 ? -37.15759 52.09327 -14.24435 1.000 19.61128 263 PRO A N 1
ATOM 4135 C CA . PRO A 1 276 ? -37.64182 52.65090 -12.97183 1.000 23.66353 263 PRO A CA 1
ATOM 4136 C C . PRO A 1 276 ? -37.00538 54.00786 -12.61573 1.000 25.49859 263 PRO A C 1
ATOM 4137 O O . PRO A 1 276 ? -37.49210 54.70283 -11.72269 1.000 21.85874 263 PRO A O 1
ATOM 4148 N N . LEU A 1 277 ? -35.94138 54.42556 -13.29060 1.000 22.83112 264 LEU A N 1
ATOM 4149 C CA . LEU A 1 277 ? -35.32311 55.70001 -12.90859 1.000 21.06650 264 LEU A CA 1
ATOM 4150 C C . LEU A 1 277 ? -36.25368 56.87282 -13.14852 1.000 21.59793 264 LEU A C 1
ATOM 4151 O O . LEU A 1 277 ? -36.21319 57.86323 -12.40960 1.000 24.05087 264 LEU A O 1
ATOM 4167 N N . TRP A 1 278 ? -37.07564 56.80674 -14.20258 1.000 22.08403 265 TRP A N 1
ATOM 4168 C CA . TRP A 1 278 ? -37.85853 57.98110 -14.56554 1.000 22.03567 265 TRP A CA 1
ATOM 4169 C C . TRP A 1 278 ? -38.73841 58.45355 -13.40880 1.000 26.19689 265 TRP A C 1
ATOM 4170 O O . TRP A 1 278 ? -38.88202 59.65989 -13.16560 1.000 22.25435 265 TRP A O 1
ATOM 4191 N N . GLN A 1 279 ? -39.43428 57.52182 -12.76517 1.000 21.20768 266 GLN A N 1
ATOM 4192 C CA . GLN A 1 279 ? -40.43013 57.88396 -11.76502 1.000 20.04041 266 GLN A CA 1
ATOM 4193 C C . GLN A 1 279 ? -39.90809 57.69398 -10.35547 1.000 26.45522 266 GLN A C 1
ATOM 4194 O O . GLN A 1 279 ? -40.67085 57.81600 -9.40760 1.000 25.69387 266 GLN A O 1
ATOM 4208 N N . HIS A 1 280 ? -38.65119 57.33206 -10.18558 1.000 22.72777 267 HIS A N 1
ATOM 4209 C CA . HIS A 1 280 ? -38.15406 57.12616 -8.83384 1.000 23.75907 267 HIS A CA 1
ATOM 4210 C C . HIS A 1 280 ? -38.05092 58.45435 -8.08134 1.000 25.81043 267 HIS A C 1
ATOM 4211 O O . HIS A 1 280 ? -37.50810 59.43598 -8.61512 1.000 25.42824 267 HIS A O 1
ATOM 4225 N N . PRO A 1 281 ? -38.52241 58.51936 -6.83636 1.000 27.06642 268 PRO A N 1
ATOM 4226 C CA . PRO A 1 281 ? -38.66010 59.82970 -6.16659 1.000 29.51186 268 PRO A CA 1
ATOM 4227 C C . PRO A 1 281 ? -37.35731 60.61448 -5.97136 1.000 34.74536 268 PRO A C 1
ATOM 4228 O O . PRO A 1 281 ? -37.37694 61.85298 -5.93582 1.000 34.97741 268 PRO A O 1
ATOM 4239 N N . ARG A 1 282 ? -36.23927 59.95063 -5.75368 1.000 23.14598 269 ARG A N 1
ATOM 4240 C CA . ARG A 1 282 ? -35.00443 60.68997 -5.46798 1.000 23.28954 269 ARG A CA 1
ATOM 4241 C C . ARG A 1 282 ? -34.07406 60.81341 -6.68103 1.000 21.69077 269 ARG A C 1
ATOM 4242 O O . ARG A 1 282 ? -32.86522 61.07548 -6.51821 1.000 21.27769 269 ARG A O 1
ATOM 4263 N N . VAL A 1 283 ? -34.60249 60.60922 -7.88218 1.000 20.43266 270 VAL A N 1
ATOM 4264 C CA . VAL A 1 283 ? -33.82853 60.69016 -9.11015 1.000 22.51002 270 VAL A CA 1
ATOM 4265 C C . VAL A 1 283 ? -34.25756 61.89586 -9.91754 1.000 21.59219 270 VAL A C 1
ATOM 4266 O O . VAL A 1 283 ? -35.45449 62.13296 -10.12405 1.000 17.37692 270 VAL A O 1
ATOM 4279 N N . THR A 1 284 ? -33.26646 62.61293 -10.44160 1.000 15.50313 271 THR A N 1
ATOM 4280 C CA . THR A 1 284 ? -33.46367 63.69539 -11.40089 1.000 20.70627 271 THR A CA 1
ATOM 4281 C C . THR A 1 284 ? -32.73885 63.34342 -12.69407 1.000 17.56560 271 THR A C 1
ATOM 4282 O O . THR A 1 284 ? -31.54973 62.96995 -12.65648 1.000 18.07946 271 THR A O 1
ATOM 4293 N N . ILE A 1 285 ? -33.45935 63.45156 -13.82354 1.000 17.00614 272 ILE A N 1
ATOM 4294 C CA . ILE A 1 285 ? -32.98329 63.03572 -15.14832 1.000 18.92730 272 ILE A CA 1
ATOM 4295 C C . ILE A 1 285 ? -32.87518 64.22687 -16.09817 1.000 17.96399 272 ILE A C 1
ATOM 4296 O O . ILE A 1 285 ? -33.82799 65.00405 -16.26597 1.000 16.06179 272 ILE A O 1
ATOM 4312 N N . THR A 1 286 ? -31.71119 64.34978 -16.75208 1.000 15.10153 273 THR A N 1
ATOM 4313 C CA . THR A 1 286 ? -31.56267 65.28181 -17.86414 1.000 14.61875 273 THR A CA 1
ATOM 4314 C C . THR A 1 286 ? -31.08610 64.47388 -19.06748 1.000 17.53177 273 THR A C 1
ATOM 4315 O O . THR A 1 286 ? -30.42208 63.44383 -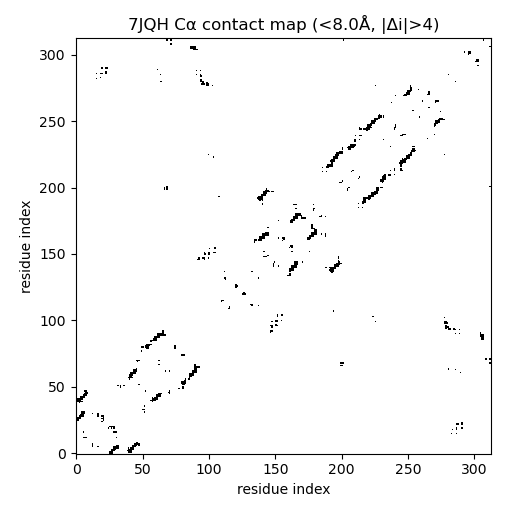18.89767 1.000 17.99367 273 THR A O 1
ATOM 4326 N N . PRO A 1 287 ? -31.48640 64.85832 -20.28912 1.000 18.02024 274 PRO A N 1
ATOM 4327 C CA . PRO A 1 287 ? -31.28741 63.96983 -21.48245 1.000 18.53161 274 PRO A CA 1
ATOM 4328 C C . PRO A 1 287 ? -29.97826 64.21563 -22.23664 1.000 19.54134 274 PRO A C 1
ATOM 4329 O O . PRO A 1 287 ? -29.96483 64.69141 -23.39331 1.000 18.51989 274 PRO A O 1
ATOM 4340 N N . HIS A 1 288 ? -28.86110 63.95385 -21.54425 1.000 16.75073 275 HIS A N 1
ATOM 4341 C CA . HIS A 1 288 ? -27.51477 64.08793 -22.09554 1.000 14.18773 275 HIS A CA 1
ATOM 4342 C C . HIS A 1 288 ? -27.33043 65.50303 -22.61207 1.000 17.11656 275 HIS A C 1
ATOM 4343 O O . HIS A 1 288 ? -26.99237 65.72577 -23.77215 1.000 16.95461 275 HIS A O 1
ATOM 4358 N N . VAL A 1 289 ? -27.60535 66.47545 -21.74414 1.000 15.11739 276 VAL A N 1
ATOM 4359 C CA . VAL A 1 289 ? -27.40112 67.88400 -22.06484 1.000 14.04477 276 VAL A CA 1
ATOM 4360 C C . VAL A 1 289 ? -26.45276 68.59043 -21.08608 1.000 17.86460 276 VAL A C 1
ATOM 4361 O O . VAL A 1 289 ? -26.46793 69.82528 -20.99359 1.000 17.39703 276 VAL A O 1
ATOM 4374 N N . ALA A 1 290 ? -25.65165 67.85308 -20.31580 1.000 15.82327 277 ALA A N 1
ATOM 4375 C CA . ALA A 1 290 ? -24.87849 68.52224 -19.26729 1.000 16.29417 277 ALA A CA 1
ATOM 4376 C C . ALA A 1 290 ? -23.91419 69.54115 -19.87024 1.000 15.52993 277 ALA A C 1
ATOM 4377 O O . ALA A 1 290 ? -23.76585 70.66233 -19.36265 1.000 16.34555 277 ALA A O 1
ATOM 4384 N N . ALA A 1 291 ? -23.25208 69.17831 -20.95711 1.000 18.52973 278 ALA A N 1
ATOM 4385 C CA . ALA A 1 291 ? -22.33322 70.09782 -21.61703 1.000 20.06673 278 ALA A CA 1
ATOM 4386 C C . ALA A 1 291 ? -22.37872 69.79121 -23.10746 1.000 19.58516 278 ALA A C 1
ATOM 4387 O O . ALA A 1 291 ? -21.72580 68.85244 -23.57643 1.000 19.10828 278 ALA A O 1
ATOM 4394 N N . ILE A 1 292 ? -23.09926 70.59593 -23.83936 1.000 17.60775 279 ILE A N 1
ATOM 4395 C CA . ILE A 1 292 ? -23.34599 70.26110 -25.22181 1.000 21.89952 279 ILE A CA 1
ATOM 4396 C C . ILE A 1 292 ? -22.23356 70.83148 -26.07606 1.000 30.77668 279 ILE A C 1
ATOM 4397 O O . ILE A 1 292 ? -21.61843 71.84750 -25.75200 1.000 19.13152 279 ILE A O 1
ATOM 4413 N N . THR A 1 293 ? -22.08653 70.23307 -27.24219 1.000 27.40434 280 THR A N 1
ATOM 4414 C CA . THR A 1 293 ? -21.17070 70.69525 -28.27060 1.000 29.60730 280 THR A CA 1
ATOM 4415 C C . THR A 1 293 ? -21.75177 71.92815 -28.94814 1.000 28.35025 280 THR A C 1
ATOM 4416 O O . THR A 1 293 ? -22.78317 71.84433 -29.61700 1.000 31.98972 280 THR A O 1
ATOM 4427 N N . ARG A 1 294 ? -21.09819 73.07342 -28.75129 1.000 20.60963 281 ARG A N 1
ATOM 4428 C CA . ARG A 1 294 ? -21.45320 74.34662 -29.38095 1.000 31.70886 281 ARG A CA 1
ATOM 4429 C C . ARG A 1 294 ? -20.70425 74.54660 -30.69144 1.000 38.65736 281 ARG A C 1
ATOM 4430 O O . ARG A 1 294 ? -19.47069 74.64801 -30.67470 1.000 30.95925 281 ARG A O 1
ATOM 4451 N N . PRO A 1 295 ? -21.38948 74.67003 -31.82716 1.000 38.27572 282 PRO A N 1
ATOM 4452 C CA . PRO A 1 295 ? -20.65467 74.61188 -33.10197 1.000 33.38323 282 PRO A CA 1
ATOM 4453 C C . PRO A 1 295 ? -19.59208 75.67390 -33.24652 1.000 31.64923 282 PRO A C 1
ATOM 4454 O O . PRO A 1 295 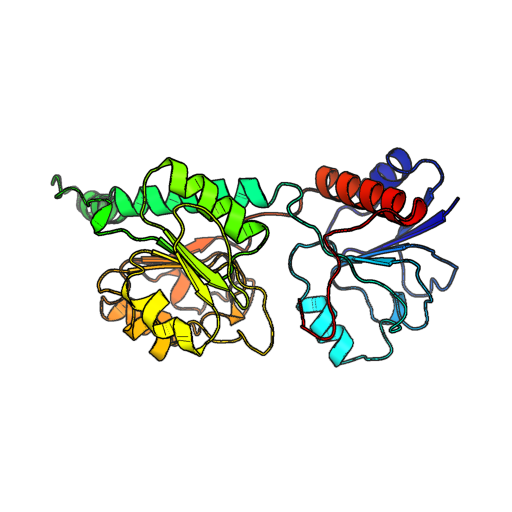? -18.47874 75.35110 -33.67827 1.000 29.15094 282 PRO A O 1
ATOM 4465 N N . ALA A 1 296 ? -19.87608 76.92158 -32.88233 1.000 27.90443 283 ALA A N 1
ATOM 4466 C CA . ALA A 1 296 ? -18.90401 77.98490 -33.11315 1.000 35.45721 283 ALA A CA 1
ATOM 4467 C C . ALA A 1 296 ? -17.63374 77.75952 -32.31987 1.000 39.36429 283 ALA A C 1
ATOM 4468 O O . ALA A 1 296 ? -16.53171 78.08188 -32.78996 1.000 31.29810 283 ALA A O 1
ATOM 4475 N N . GLU A 1 297 ? -17.77390 77.28484 -31.08295 1.000 34.17759 284 GLU A N 1
ATOM 4476 C CA . GLU A 1 297 ? -16.59887 77.02457 -30.26106 1.000 34.39827 284 GLU A CA 1
ATOM 4477 C C . GLU A 1 297 ? -15.80562 75.83167 -30.80825 1.000 22.93622 284 GLU A C 1
ATOM 4478 O O . GLU A 1 297 ? -14.57148 75.84311 -30.80471 1.000 28.38472 284 GLU A O 1
ATOM 4490 N N . ALA A 1 298 ? -16.49934 74.78670 -31.25719 1.000 21.29927 285 ALA A N 1
ATOM 4491 C CA . ALA A 1 298 ? -15.82521 73.65273 -31.87371 1.000 26.04790 285 ALA A CA 1
ATOM 4492 C C . ALA A 1 298 ? -15.03905 74.09089 -33.11191 1.000 30.83724 285 ALA A C 1
ATOM 4493 O O . ALA A 1 298 ? -13.89859 73.67478 -33.31877 1.000 25.56105 285 ALA A O 1
ATOM 4500 N N . VAL A 1 299 ? -15.62306 74.94678 -33.94024 1.000 27.71251 286 VAL A N 1
ATOM 4501 C CA . VAL A 1 299 ? -14.91973 75.41020 -35.14686 1.000 27.06125 286 VAL A CA 1
ATOM 4502 C C . VAL A 1 299 ? -13.64663 76.17558 -34.78643 1.000 30.89397 286 VAL A C 1
ATOM 4503 O O . VAL A 1 299 ? -12.58836 76.00042 -35.41341 1.000 26.71754 286 VAL A O 1
ATOM 4516 N N . GLU A 1 300 ? -13.72086 77.02004 -33.76527 1.000 25.15373 287 GLU A N 1
ATOM 4517 C CA . GLU A 1 300 ? -12.54452 77.75402 -33.30598 1.000 25.38152 287 GLU A CA 1
ATOM 4518 C C . GLU A 1 300 ? -11.45732 76.82578 -32.75616 1.000 30.34471 287 GLU A C 1
ATOM 4519 O O . GLU A 1 300 ? -10.25708 77.03146 -32.99663 1.000 28.38845 287 GLU A O 1
ATOM 4531 N N . TYR A 1 301 ? -11.83221 75.84593 -31.94738 1.000 24.11070 288 TYR A N 1
ATOM 4532 C CA . TYR A 1 301 ? -10.82425 74.90666 -31.45031 1.000 25.80620 288 TYR A CA 1
ATOM 4533 C C . TYR A 1 301 ? -10.15323 74.14589 -32.59952 1.000 23.80948 288 TYR A C 1
ATOM 4534 O O . TYR A 1 301 ? -8.92282 73.95582 -32.62056 1.000 25.61765 288 TYR A O 1
ATOM 4552 N N . ILE A 1 302 ? -10.96045 73.64089 -33.53039 1.000 22.46080 289 ILE A N 1
ATOM 4553 C CA . ILE A 1 302 ? -10.42363 72.82545 -34.61048 1.000 21.22936 289 ILE A CA 1
ATOM 4554 C C . ILE A 1 302 ? -9.50378 73.64641 -35.50570 1.000 24.20072 289 ILE A C 1
ATOM 4555 O O . ILE A 1 302 ? -8.40228 73.20996 -35.84323 1.000 22.10115 289 ILE A O 1
ATOM 4571 N N . SER A 1 303 ? -9.91512 74.86191 -35.87068 1.000 24.13525 290 SER A N 1
ATOM 4572 C CA . SER A 1 303 ? -9.07031 75.71033 -36.70739 1.000 25.65368 290 SER A CA 1
ATOM 4573 C C . SER A 1 303 ? -7.77046 76.08859 -35.99325 1.000 25.43785 290 SER A C 1
ATOM 4574 O O . SER A 1 303 ? -6.68985 76.10693 -36.60494 1.000 23.87913 290 SER A O 1
ATOM 4582 N N . ARG A 1 304 ? -7.83735 76.37284 -34.69584 1.000 22.34948 291 ARG A N 1
ATOM 4583 C CA . ARG A 1 304 ? -6.61101 76.66488 -33.95031 1.000 25.03766 291 ARG A CA 1
ATOM 4584 C C . ARG A 1 304 ? -5.69891 75.43733 -33.87674 1.000 24.96556 291 ARG A C 1
ATOM 4585 O O . ARG A 1 304 ? -4.47122 75.53524 -34.01968 1.000 20.74237 291 ARG A O 1
ATOM 4606 N N . THR A 1 305 ? -6.28174 74.25981 -33.68362 1.000 21.55318 292 THR A N 1
ATOM 4607 C CA . THR A 1 305 ? -5.46068 73.05322 -33.57739 1.000 21.11978 292 THR A CA 1
ATOM 4608 C C . THR A 1 305 ? -4.77799 72.73426 -34.91041 1.000 23.09586 292 THR A C 1
ATOM 4609 O O . THR A 1 305 ? -3.58090 72.38797 -34.95331 1.000 20.82077 292 THR A O 1
ATOM 4620 N N . ILE A 1 306 ? -5.52169 72.85684 -36.01131 1.000 19.88663 293 ILE A N 1
ATOM 4621 C CA . ILE A 1 306 ? -4.91662 72.62679 -37.31474 1.000 18.69092 293 ILE A CA 1
ATOM 4622 C C . ILE A 1 306 ? -3.74465 73.57686 -37.52578 1.000 20.38070 293 ILE A C 1
ATOM 4623 O O . ILE A 1 306 ? -2.67421 73.16199 -37.98422 1.000 18.80897 293 ILE A O 1
ATOM 4639 N N . ALA A 1 307 ? -3.90688 74.85408 -37.15440 1.000 19.18633 294 ALA A N 1
ATOM 4640 C CA . ALA A 1 307 ? -2.80300 75.81563 -37.27805 1.000 20.65728 294 ALA A CA 1
ATOM 4641 C C . ALA A 1 307 ? -1.59910 75.41789 -36.43546 1.000 23.15489 294 ALA A C 1
ATOM 4642 O O . ALA A 1 307 ? -0.45265 75.55869 -36.88133 1.000 20.83195 294 ALA A O 1
ATOM 4649 N N . GLN A 1 308 ? -1.83368 74.94648 -35.20570 1.000 21.62068 295 GLN A N 1
ATOM 4650 C CA . GLN A 1 308 ? -0.72872 74.51044 -34.35723 1.000 21.41734 295 GLN A CA 1
ATOM 4651 C C . GLN A 1 308 ? -0.02054 73.31314 -34.95064 1.000 26.17966 295 GLN A C 1
ATOM 4652 O O . GLN A 1 308 ? 1.22202 73.22789 -34.90668 1.000 23.25833 295 GLN A O 1
ATOM 4666 N N . LEU A 1 309 ? -0.78724 72.35085 -35.47484 1.000 18.77508 296 LEU A N 1
ATOM 4667 C CA . LEU A 1 309 ? -0.19579 71.19354 -36.13214 1.000 17.52293 296 LEU A CA 1
ATOM 4668 C C . LEU A 1 309 ? 0.67461 71.63340 -37.30525 1.000 22.75841 296 LEU A C 1
ATOM 4669 O O . LEU A 1 309 ? 1.76006 71.07933 -37.53613 1.000 24.29891 296 LEU A O 1
ATOM 4685 N N . GLU A 1 310 ? 0.20009 72.61314 -38.08132 1.000 20.70975 297 GLU A N 1
ATOM 4686 C CA . GLU A 1 310 ? 0.99789 73.09290 -39.21410 1.000 19.12242 297 GLU A CA 1
ATOM 4687 C C . GLU A 1 310 ? 2.29843 73.75694 -38.77431 1.000 22.43511 297 GLU A C 1
ATOM 4688 O O . GLU A 1 310 ? 3.31033 73.68585 -39.48812 1.000 23.32315 297 GLU A O 1
ATOM 4700 N N . LYS A 1 311 ? 2.29516 74.42220 -37.63529 1.000 21.89612 298 LYS A N 1
ATOM 4701 C CA . LYS A 1 311 ? 3.47563 75.12027 -37.15414 1.000 28.87677 298 LYS A CA 1
ATOM 4702 C C . LYS A 1 311 ? 4.37998 74.24178 -36.30605 1.000 29.11632 298 LYS A C 1
ATOM 4703 O O . LYS A 1 311 ? 5.40364 74.71696 -35.81381 1.000 26.04230 298 LYS A O 1
ATOM 4722 N N . GLY A 1 312 ? 4.01455 72.98866 -36.09569 1.000 28.06860 299 GLY A N 1
ATOM 4723 C CA . GLY A 1 312 ? 4.81548 72.11319 -35.27211 1.000 30.76427 299 GLY A CA 1
ATOM 4724 C C . GLY A 1 312 ? 4.80772 72.47703 -33.80705 1.000 41.80513 299 GLY A C 1
ATOM 4725 O O . GLY A 1 312 ? 5.75873 72.15642 -33.08355 1.000 41.21528 299 GLY A O 1
ATOM 4729 N N . GLU A 1 313 ? 3.75618 73.13866 -33.34998 1.000 35.77796 300 GLU A N 1
ATOM 4730 C CA . GLU A 1 313 ? 3.56244 73.43612 -31.93960 1.000 43.02796 300 GLU A CA 1
ATOM 4731 C C . GLU A 1 313 ? 2.89209 72.26265 -31.21947 1.000 50.49910 300 GLU A C 1
ATOM 4732 O O . GLU A 1 313 ? 2.19231 71.45009 -31.82593 1.000 42.70336 300 GLU A O 1
ATOM 4744 N N . LYS A 1 314 ? 3.07692 72.20082 -29.89882 1.000 60.99733 301 LYS A N 1
ATOM 4745 C CA . LYS A 1 314 ? 2.50697 71.11758 -29.09942 1.000 47.74824 301 LYS A CA 1
ATOM 4746 C C . LYS A 1 314 ? 0.99651 71.22642 -29.01352 1.000 53.74252 301 LYS A C 1
ATOM 4747 O O . LYS A 1 314 ? 0.44737 72.31518 -28.81824 1.000 60.99189 301 LYS A O 1
ATOM 4751 N N . VAL A 1 315 ? 0.30892 70.10574 -29.18494 1.000 45.80342 302 VAL A N 1
ATOM 4752 C CA . VAL A 1 315 ? -1.14913 70.07007 -29.12597 1.000 57.87617 302 VAL A CA 1
ATOM 4753 C C . VAL A 1 315 ? -1.56092 69.23831 -27.89597 1.000 69.68169 302 VAL A C 1
ATOM 4754 O O . VAL A 1 315 ? -0.86468 68.26838 -27.54492 1.000 73.50122 302 VAL A O 1
ATOM 4767 N N . CYS A 1 316 ? -2.61779 69.67701 -27.23279 1.000 51.62508 303 CYS A N 1
ATOM 4768 C CA . CYS A 1 316 ? -3.08339 68.99593 -25.99702 1.000 69.50919 303 CYS A CA 1
ATOM 4769 C C . CYS A 1 316 ? -4.03164 67.83246 -26.34345 1.000 71.26950 303 CYS A C 1
ATOM 4770 O O . CYS A 1 316 ? -3.75838 66.64620 -25.98149 1.000 73.20999 303 CYS A O 1
ATOM 4774 N N . GLY A 1 317 ? -5.18953 68.14687 -26.93348 1.000 60.18378 304 GLY A N 1
ATOM 4775 C CA . GLY A 1 317 ? -6.30278 67.21584 -26.97862 1.000 54.13709 304 GLY A CA 1
ATOM 4776 C C . GLY A 1 317 ? -6.31143 65.95445 -27.85084 1.000 46.61654 304 GLY A C 1
ATOM 4777 O O . GLY A 1 317 ? -7.37742 65.54492 -28.40201 1.000 33.49433 304 GLY A O 1
ATOM 4781 N N . GLN A 1 318 ? -5.14102 65.31155 -27.93975 1.000 36.32945 305 GLN A N 1
ATOM 4782 C CA . GLN A 1 318 ? -4.98136 64.09477 -28.73879 1.000 34.57742 305 GLN A CA 1
ATOM 4783 C C . GLN A 1 318 ? -5.34215 62.82698 -27.96636 1.000 30.14834 305 GLN A C 1
ATOM 4784 O O . GLN A 1 318 ? -4.98675 62.66807 -26.80344 1.000 27.38818 305 GLN A O 1
ATOM 4798 N N . VAL A 1 319 ? -6.06813 61.93427 -28.60260 1.000 20.62651 306 VAL A N 1
ATOM 4799 C CA . VAL A 1 319 ? -6.48510 60.69662 -27.95602 1.000 19.34308 306 VAL A CA 1
ATOM 4800 C C . VAL A 1 319 ? -5.33600 59.70476 -28.04171 1.000 23.40767 306 VAL A C 1
ATOM 4801 O O . VAL A 1 319 ? -4.70649 59.56801 -29.09245 1.000 24.08172 306 VAL A O 1
ATOM 4814 N N . ASP A 1 320 ? -5.08331 58.98321 -26.94730 1.000 21.12278 307 ASP A N 1
ATOM 4815 C CA . ASP A 1 320 ? -4.09592 57.90389 -26.88822 1.000 23.13575 307 ASP A CA 1
ATOM 4816 C C . ASP A 1 320 ? -4.86764 56.60753 -27.08537 1.000 24.08449 307 ASP A C 1
ATOM 4817 O O . ASP A 1 320 ? -5.53897 56.13821 -26.17728 1.000 23.06096 307 ASP A O 1
ATOM 4826 N N . ARG A 1 321 ? -4.79230 56.03663 -28.28789 1.000 23.13851 308 ARG A N 1
ATOM 4827 C CA . ARG A 1 321 ? -5.62361 54.87752 -28.61732 1.000 28.23982 308 ARG A CA 1
ATOM 4828 C C . ARG A 1 321 ? -5.23456 53.64625 -27.80859 1.000 27.45533 308 ARG A C 1
ATOM 4829 O O . ARG A 1 321 ? -6.09084 52.81052 -27.50747 1.000 28.48031 308 ARG A O 1
ATOM 4850 N N . ALA A 1 322 ? -3.97213 53.53474 -27.41212 1.000 26.13105 309 ALA A N 1
ATOM 4851 C CA . ALA A 1 322 ? -3.55616 52.40842 -26.57977 1.000 32.18935 309 ALA A CA 1
ATOM 4852 C C . ALA A 1 322 ? -4.16956 52.49946 -25.18832 1.000 30.82838 309 ALA A C 1
ATOM 4853 O O . ALA A 1 322 ? -4.65909 51.51144 -24.64582 1.000 29.59022 309 ALA A O 1
ATOM 4860 N N . ARG A 1 323 ? -4.15985 53.69192 -24.60167 1.000 26.63621 310 ARG A N 1
ATOM 4861 C CA . ARG A 1 323 ? -4.75052 53.91325 -23.28689 1.000 25.92789 310 ARG A CA 1
ATOM 4862 C C . ARG A 1 323 ? -6.27766 53.87980 -23.33242 1.000 24.10905 310 ARG A C 1
ATOM 4863 O O . ARG A 1 323 ? -6.91724 53.51031 -22.34443 1.000 28.78931 310 ARG A O 1
ATOM 4884 N N . GLY A 1 324 ? -6.87920 54.30095 -24.43961 1.000 23.15945 311 GLY A N 1
ATOM 4885 C CA . GLY A 1 324 ? -8.32079 54.26932 -24.60416 1.000 24.59745 311 GLY A CA 1
ATOM 4886 C C . GLY A 1 324 ? -9.05664 55.56931 -24.32847 1.000 22.83680 311 GLY A C 1
ATOM 4887 O O . GLY A 1 324 ? -10.28582 55.55531 -24.28814 1.000 21.28793 311 GLY A O 1
ATOM 4891 N N . TYR A 1 325 ? -8.35086 56.67945 -24.13302 1.000 19.19477 312 TYR A N 1
ATOM 4892 C CA . TYR A 1 325 ? -8.99391 57.99393 -23.95731 1.000 18.13180 312 TYR A CA 1
ATOM 4893 C C . TYR A 1 325 ? -8.00476 59.11469 -24.22147 1.000 20.02782 312 TYR A C 1
ATOM 4894 O O . TYR A 1 325 ? -8.41018 60.30004 -24.27231 1.000 19.39692 312 TYR A O 1
#

Foldseek 3Di:
DFEEEEDDPDDDVVVLQVLLCVLVVPYDYDYDDPPPPDAGAEYEDELDDLVVQFPHLHQEYEYLAQACLNVLVVCVVPVRRHDPNYWYFYDQPLPLLVLLQVVLVVVLVCVQCPVLVVVVCVVVPHDDDDDHDDLVLAEAEEEDCDRNNVSNVVSVVVVVHQAEYEEQDFDDDPRYHYHHDPVRLLVRQQRHLEYEYADHDDPVQFCCAALVSLVNHAFQHEYEYLHEARNHPLVRVVVCCVVRRHQAYEYEYHPDPVPDPVRPQVPDSRYHYHPNVSGDRDSSSSSVVVSVQVVCVVVVHDDDGIDDSVVPD